Protein AF-A0A0A8L5J6-F1 (afdb_monomer_lite)

Secondary structure (DSSP, 8-state):
-HHHHHHHHHHHHHHHHHHHHHHHHHHHHHHHHHHHHT-------------------S-HHHHTTS---HHHHHHHHHHHHHHHTT--TT--HHHHHHHHHHHHHHHS-TT-----EEEE-TTSPEEEE--HHHHHHHHHHHHHHHHHHHHHHHHHHHHHHHS--SS--SSHHHHHHHHHHHHH--

InterPro domains:
  IPR013260 mRNA splicing factor SYF2 [PF08231] (58-183)

Sequence (186 aa):
MSGLAEIENRLKTLRKQKVDVTLRNKKAVIAEEEKNSGRRVYSMADDGENTSKAQKSQEEDVVKLAHYSIREYEKWEAKKLGSKEHRSTMGDFQTIARNSYKREVEALPASISHPLNVGITEKRKVQVEDNPELINSVVSTLNEQSKKKYMVRKHKLDKQNKVNIDDGFINNKNKRFNARLNNEFK

Organism: NCBI:txid1427455

pLDDT: mean 75.65, std 17.53, range [34.38, 96.88]

Radius of gyration: 32.74 Å; chains: 1; bounding box: 79×60×87 Å

Foldseek 3Di:
DPVVVVVVVVVVVVVVVVVVVVVVVVVVVVVVCVVVVPPPPDDDDDDDDDDDDDDDDPDVPVVVVPDDDVVNVVVVVVVVVVVVVVDPDVPDPVVVVVVVVVVVVVVDDPDDDDDWDWDQDPVRDIDIDDDVVVVVVVVVVVVVVVVVVVVVVVVVLVVLVPPDDVPDDPDPVSSVVVVVVVVVVD

Structure (mmCIF, N/CA/C/O backbone):
data_AF-A0A0A8L5J6-F1
#
_entry.id   AF-A0A0A8L5J6-F1
#
loop_
_atom_site.group_PDB
_atom_site.id
_atom_site.type_symbol
_atom_site.label_atom_id
_atom_site.label_alt_id
_atom_site.label_comp_id
_atom_site.label_asym_id
_atom_site.label_entity_id
_atom_site.label_seq_id
_atom_site.pdbx_PDB_ins_code
_atom_site.Cartn_x
_atom_site.Cartn_y
_atom_site.Cartn_z
_atom_site.occupancy
_atom_site.B_iso_or_equiv
_atom_site.auth_seq_id
_atom_site.auth_comp_id
_atom_site.auth_asym_id
_atom_site.auth_atom_id
_atom_site.pdbx_PDB_model_num
ATOM 1 N N . MET A 1 1 ? 6.909 -1.623 55.602 1.00 53.34 1 MET A N 1
ATOM 2 C CA . MET A 1 1 ? 6.513 -0.326 55.003 1.00 53.34 1 MET A CA 1
ATOM 3 C C . MET A 1 1 ? 7.692 0.600 54.648 1.00 53.34 1 MET A C 1
ATOM 5 O O . MET A 1 1 ? 7.476 1.509 53.864 1.00 53.34 1 MET A O 1
ATOM 9 N N . SER A 1 2 ? 8.932 0.375 55.122 1.00 60.97 2 SER A N 1
ATOM 10 C CA . SER A 1 2 ? 10.073 1.293 54.871 1.00 60.97 2 SER A CA 1
ATOM 11 C C . SER A 1 2 ? 10.708 1.219 53.466 1.00 60.97 2 SER A C 1
ATOM 13 O O . SER A 1 2 ? 11.156 2.232 52.941 1.00 60.97 2 SER A O 1
ATOM 15 N N . GLY A 1 3 ? 10.718 0.047 52.816 1.00 73.88 3 GLY A N 1
ATOM 16 C CA . GLY A 1 3 ? 11.458 -0.147 51.553 1.00 73.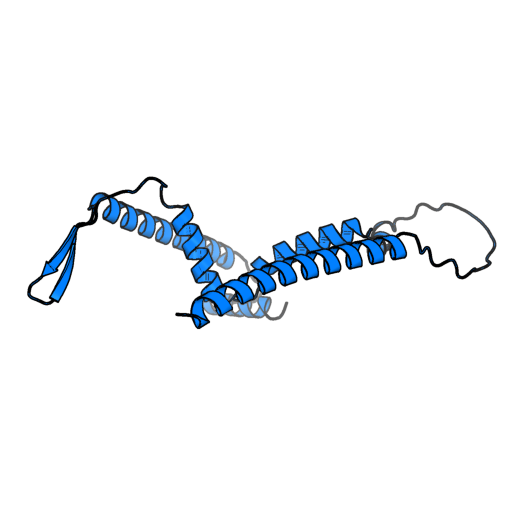88 3 GLY A CA 1
ATOM 17 C C . GLY A 1 3 ? 10.853 0.541 50.320 1.00 73.88 3 GLY A C 1
ATOM 18 O O . GLY A 1 3 ? 11.572 0.898 49.394 1.00 73.88 3 GLY A O 1
ATOM 19 N N . LEU A 1 4 ? 9.539 0.781 50.306 1.00 80.62 4 LEU A N 1
ATOM 20 C CA . LEU A 1 4 ? 8.863 1.447 49.182 1.00 80.62 4 LEU A CA 1
ATOM 21 C C . LEU A 1 4 ? 9.211 2.943 49.116 1.00 80.62 4 LEU A C 1
ATOM 23 O O . LEU A 1 4 ? 9.462 3.473 48.035 1.00 80.62 4 LEU A O 1
ATOM 27 N N . ALA A 1 5 ? 9.317 3.592 50.278 1.00 84.94 5 ALA A N 1
ATOM 28 C CA . ALA A 1 5 ? 9.729 4.989 50.386 1.00 84.94 5 ALA A CA 1
ATOM 29 C C . ALA A 1 5 ? 11.206 5.189 49.995 1.00 84.94 5 ALA A C 1
ATOM 31 O O . ALA A 1 5 ? 11.550 6.170 49.333 1.00 84.94 5 ALA A O 1
ATOM 32 N N . GLU A 1 6 ? 12.086 4.240 50.334 1.00 87.12 6 GLU A N 1
ATOM 33 C CA . GLU A 1 6 ? 13.489 4.267 49.897 1.00 87.12 6 GLU A CA 1
ATOM 34 C C . GLU A 1 6 ? 13.627 4.157 48.377 1.00 87.12 6 GLU A C 1
ATOM 36 O O . GLU A 1 6 ? 14.400 4.905 47.772 1.00 87.12 6 GLU A O 1
ATOM 41 N N . ILE A 1 7 ? 12.855 3.269 47.745 1.00 89.75 7 ILE A N 1
ATOM 42 C CA . ILE A 1 7 ? 12.865 3.094 46.287 1.00 89.75 7 ILE A CA 1
ATOM 43 C C . ILE A 1 7 ? 12.388 4.369 45.588 1.00 89.75 7 ILE A C 1
ATOM 45 O O . ILE A 1 7 ? 13.017 4.817 44.626 1.00 89.75 7 ILE A O 1
ATOM 49 N N . GLU A 1 8 ? 11.322 4.997 46.084 1.00 91.81 8 GLU A N 1
ATOM 50 C CA . GLU A 1 8 ? 10.797 6.230 45.497 1.00 91.81 8 GLU A CA 1
ATOM 51 C C . GLU A 1 8 ? 11.802 7.389 45.599 1.00 91.81 8 GLU A C 1
ATOM 53 O O . GLU A 1 8 ? 12.015 8.133 44.634 1.00 91.81 8 GLU A O 1
ATOM 58 N N . ASN A 1 9 ? 12.494 7.502 46.735 1.00 89.94 9 ASN A N 1
ATOM 59 C CA . ASN A 1 9 ? 13.547 8.494 46.928 1.00 89.94 9 ASN A CA 1
ATOM 60 C C . ASN A 1 9 ? 14.741 8.250 45.995 1.00 89.94 9 ASN A C 1
ATOM 62 O O . ASN A 1 9 ? 15.240 9.195 45.381 1.00 89.94 9 ASN A O 1
ATOM 66 N N . ARG A 1 10 ? 15.145 6.989 45.799 1.00 90.31 10 ARG A N 1
ATOM 67 C CA . ARG A 1 10 ? 16.210 6.609 44.852 1.00 90.31 10 ARG A CA 1
ATOM 68 C C . ARG A 1 10 ? 15.840 6.924 43.403 1.00 90.31 10 ARG A C 1
ATOM 70 O O . ARG A 1 10 ? 16.677 7.343 42.609 1.00 90.31 10 ARG A O 1
ATOM 77 N N . LEU A 1 11 ? 14.570 6.770 43.048 1.00 92.69 11 LEU A N 1
ATOM 78 C CA . LEU A 1 11 ? 14.081 7.073 41.706 1.00 92.69 11 LEU A CA 1
ATOM 79 C C . LEU A 1 11 ? 14.052 8.591 41.457 1.00 92.69 11 LEU A C 1
ATOM 81 O O . LEU A 1 11 ? 14.429 9.056 40.378 1.00 92.69 11 LEU A O 1
ATOM 85 N N . LYS A 1 12 ? 13.689 9.384 42.474 1.00 93.94 12 LYS A N 1
ATOM 86 C CA . LYS A 1 12 ? 13.764 10.855 42.424 1.00 93.94 12 LYS A CA 1
ATOM 87 C C . LYS A 1 12 ? 15.205 11.353 42.283 1.00 93.94 12 LYS A C 1
ATOM 89 O O . LYS A 1 12 ? 15.443 12.258 41.481 1.00 93.94 12 LYS A O 1
ATOM 94 N N . THR A 1 13 ? 16.170 10.766 42.994 1.00 94.19 13 THR A N 1
ATOM 95 C CA . THR A 1 13 ? 17.588 11.152 42.864 1.00 94.19 13 THR A CA 1
ATOM 96 C C . THR A 1 13 ? 18.160 10.776 41.499 1.00 94.19 13 THR A C 1
ATOM 98 O O . THR A 1 13 ? 18.803 11.614 40.872 1.00 94.19 13 THR A O 1
ATOM 101 N N . LEU A 1 14 ? 17.844 9.590 40.973 1.00 93.38 14 LEU A N 1
ATOM 102 C CA . LEU A 1 14 ? 18.262 9.170 39.629 1.00 93.38 14 LEU A CA 1
ATOM 103 C C . LEU A 1 14 ? 17.694 10.071 38.524 1.00 93.38 14 LEU A C 1
ATOM 105 O O . LEU A 1 14 ? 18.396 10.406 37.569 1.00 93.38 14 LEU A O 1
ATOM 109 N N . ARG A 1 15 ? 16.437 10.516 38.650 1.00 92.69 15 ARG A N 1
ATOM 110 C CA . ARG A 1 15 ? 15.846 11.475 37.699 1.00 92.69 15 ARG A CA 1
ATOM 111 C C . ARG A 1 15 ? 16.577 12.817 37.713 1.00 92.69 15 ARG A C 1
ATOM 113 O O . ARG A 1 15 ? 16.841 13.354 36.641 1.00 92.69 15 ARG A O 1
ATOM 120 N N . LYS A 1 16 ? 16.941 13.328 38.895 1.00 93.69 16 LYS A N 1
ATOM 121 C CA . LYS A 1 16 ? 17.752 14.552 39.023 1.00 93.69 16 LYS A CA 1
ATOM 122 C C . LYS A 1 16 ? 19.139 14.371 38.398 1.00 93.69 16 LYS A C 1
ATOM 124 O O . LYS A 1 16 ? 19.526 15.169 37.553 1.00 93.69 16 LYS A O 1
ATOM 129 N N . GLN A 1 17 ? 19.818 13.263 38.702 1.00 94.25 17 GLN A N 1
ATOM 130 C CA . GLN A 1 17 ? 21.129 12.937 38.127 1.00 94.25 17 GLN A CA 1
ATOM 131 C C . GLN A 1 17 ? 21.093 12.832 36.599 1.00 94.25 17 GLN A C 1
ATOM 133 O O . GLN A 1 17 ? 21.992 13.334 35.930 1.00 94.25 17 GLN A O 1
ATOM 138 N N . LYS A 1 18 ? 20.041 12.234 36.024 1.00 94.69 18 LYS A N 1
ATOM 139 C CA . LYS A 1 18 ? 19.863 12.177 34.567 1.00 94.69 18 LYS A CA 1
ATOM 140 C C . LYS A 1 18 ? 19.835 13.581 33.962 1.00 94.69 18 LYS A C 1
ATOM 142 O O . LYS A 1 18 ? 20.541 13.835 32.990 1.00 94.69 18 LYS A O 1
ATOM 147 N N . VAL A 1 19 ? 19.036 14.484 34.530 1.00 94.19 19 VAL A N 1
ATOM 148 C CA . VAL A 1 19 ? 18.928 15.867 34.043 1.00 94.19 19 VAL A CA 1
ATOM 149 C C . VAL A 1 19 ? 20.271 16.591 34.173 1.00 94.19 19 VAL A C 1
ATOM 151 O O . VAL A 1 19 ? 20.727 17.190 33.198 1.00 94.19 19 VAL A O 1
ATOM 154 N N . ASP A 1 20 ? 20.961 16.445 35.303 1.00 93.94 20 ASP A N 1
ATOM 155 C CA . ASP A 1 20 ? 22.279 17.053 35.522 1.00 93.94 20 ASP A CA 1
ATOM 156 C C . ASP A 1 20 ? 23.326 16.568 34.512 1.00 93.94 20 ASP A C 1
ATOM 158 O O . ASP A 1 20 ? 24.071 17.377 33.956 1.00 93.94 20 ASP A O 1
ATOM 162 N N . VAL A 1 21 ? 23.358 15.266 34.208 1.00 92.75 21 VAL A N 1
ATOM 163 C CA . VAL A 1 21 ? 24.252 14.703 33.184 1.00 92.75 21 VAL A CA 1
ATOM 164 C C . VAL A 1 21 ? 23.912 15.261 31.803 1.00 92.75 21 VAL A C 1
ATOM 166 O O . VAL A 1 21 ? 24.813 15.669 31.072 1.00 92.75 21 VAL A O 1
ATOM 169 N N . THR A 1 22 ? 22.626 15.365 31.447 1.00 91.44 22 THR A N 1
ATOM 170 C CA . THR A 1 22 ? 22.249 15.957 30.154 1.00 91.44 22 THR A CA 1
ATOM 171 C C . THR A 1 22 ? 22.643 17.429 30.039 1.00 91.44 22 THR A C 1
ATOM 173 O O . THR A 1 22 ? 23.088 17.855 28.974 1.00 91.44 22 THR A O 1
ATOM 176 N N . LEU A 1 23 ? 22.541 18.202 31.124 1.00 92.31 23 LEU A N 1
ATOM 177 C CA . LEU A 1 23 ? 22.968 19.601 31.149 1.00 92.31 23 LEU A CA 1
ATOM 178 C C . LEU A 1 23 ? 24.492 19.736 31.069 1.00 92.31 23 LEU A C 1
ATOM 180 O O . LEU A 1 23 ? 24.980 20.590 30.332 1.00 92.31 23 LEU A O 1
ATOM 184 N N . ARG A 1 24 ? 25.249 18.883 31.772 1.00 92.50 24 ARG A N 1
ATOM 185 C CA . ARG A 1 24 ? 26.719 18.850 31.682 1.00 92.50 24 ARG A CA 1
ATOM 186 C C . ARG A 1 24 ? 27.190 18.502 30.274 1.00 92.50 24 ARG A C 1
ATOM 188 O O . ARG A 1 24 ? 28.050 19.201 29.751 1.00 92.50 24 ARG A O 1
ATOM 195 N N . ASN A 1 25 ? 26.580 17.503 29.638 1.00 87.81 25 ASN A N 1
ATOM 196 C CA . ASN A 1 25 ? 26.926 17.111 28.272 1.00 87.81 25 ASN A CA 1
ATOM 197 C C . ASN A 1 25 ? 26.620 18.231 27.271 1.00 87.81 25 ASN A C 1
ATOM 199 O O . ASN A 1 25 ? 27.458 18.540 26.434 1.00 87.81 25 ASN A O 1
ATOM 203 N N . LYS A 1 26 ? 25.466 18.903 27.396 1.00 89.75 26 LYS A N 1
ATOM 204 C CA . LYS A 1 26 ? 25.143 20.067 26.554 1.00 89.75 26 LYS A CA 1
ATOM 205 C C . LYS A 1 26 ? 26.147 21.208 26.730 1.00 89.75 26 LYS A C 1
ATOM 207 O O . LYS A 1 26 ? 26.592 21.773 25.741 1.00 89.75 26 LYS A O 1
ATOM 212 N N . LYS A 1 27 ? 26.537 21.522 27.970 1.00 92.19 27 LYS A N 1
ATOM 213 C CA . LYS A 1 27 ? 27.559 22.547 28.242 1.00 92.19 27 LYS A CA 1
ATOM 214 C C . LYS A 1 27 ? 28.931 22.168 27.683 1.00 92.19 27 LYS A C 1
ATOM 216 O O . LYS A 1 27 ? 29.619 23.039 27.173 1.00 92.19 27 LYS A O 1
ATOM 221 N N . ALA A 1 28 ? 29.317 20.895 27.763 1.00 85.69 28 ALA A N 1
ATOM 222 C CA . ALA A 1 28 ? 30.580 20.415 27.207 1.00 85.69 28 ALA A CA 1
ATOM 223 C C . ALA A 1 28 ? 30.613 20.539 25.676 1.00 85.69 28 ALA A C 1
ATOM 225 O O . ALA A 1 28 ? 31.610 20.998 25.136 1.00 85.69 28 ALA A O 1
ATOM 226 N N . VAL A 1 29 ? 29.512 20.208 24.995 1.00 82.62 29 VAL A N 1
ATOM 227 C CA . VAL A 1 29 ? 29.393 20.367 23.535 1.00 82.62 29 VAL A CA 1
ATOM 228 C C . VAL A 1 29 ? 29.506 21.835 23.129 1.00 82.62 29 VAL A C 1
ATOM 230 O O . VAL A 1 29 ? 30.304 22.153 22.258 1.00 82.62 29 VAL A O 1
ATOM 233 N N . ILE A 1 30 ? 28.793 22.736 23.810 1.00 82.25 30 ILE A N 1
ATOM 234 C CA . ILE A 1 30 ? 28.870 24.179 23.526 1.00 82.25 30 ILE A CA 1
ATOM 235 C C . ILE A 1 30 ? 30.292 24.710 23.772 1.00 82.25 30 ILE A C 1
ATOM 237 O O . ILE A 1 30 ? 30.817 25.462 22.962 1.00 82.25 30 ILE A O 1
ATOM 241 N N . ALA A 1 31 ? 30.955 24.279 24.850 1.00 83.31 31 ALA A N 1
ATOM 242 C CA . ALA A 1 31 ? 32.326 24.695 25.148 1.00 83.31 31 ALA A CA 1
ATOM 243 C C . ALA A 1 31 ? 33.356 24.163 24.129 1.00 83.31 31 ALA A C 1
ATOM 245 O O . ALA A 1 31 ? 34.346 24.839 23.852 1.00 83.31 31 ALA A O 1
ATOM 246 N N . GLU A 1 32 ? 33.152 22.964 23.578 1.00 75.44 32 GLU A N 1
ATOM 247 C CA . GLU A 1 32 ? 33.963 22.419 22.477 1.00 75.44 32 GLU A CA 1
ATOM 248 C C . GLU A 1 32 ? 33.710 23.169 21.162 1.00 75.44 32 GLU A C 1
ATOM 250 O O . GLU A 1 32 ? 34.656 23.494 20.446 1.00 75.44 32 GLU A O 1
ATOM 255 N N . GLU A 1 33 ? 32.454 23.501 20.857 1.00 72.00 33 GLU A N 1
ATOM 256 C CA . GLU A 1 33 ? 32.093 24.322 19.697 1.00 72.00 33 GLU A CA 1
ATOM 257 C C . GLU A 1 33 ? 32.706 25.724 19.791 1.00 72.00 33 GLU A C 1
ATOM 259 O O . GLU A 1 33 ? 33.316 26.184 18.830 1.00 72.00 33 GLU A O 1
ATOM 264 N N . GLU A 1 34 ? 32.650 26.377 20.955 1.00 74.75 34 GLU A N 1
ATOM 265 C CA . GLU A 1 34 ? 33.280 27.684 21.181 1.00 74.75 34 GLU A CA 1
ATOM 266 C C . GLU A 1 34 ? 34.805 27.620 21.011 1.00 74.75 34 GLU A C 1
ATOM 268 O O . GLU A 1 34 ? 35.377 28.445 20.293 1.00 74.75 34 GLU A O 1
ATOM 273 N N . LYS A 1 35 ? 35.474 26.606 21.579 1.00 70.75 35 LYS A N 1
ATOM 274 C CA . LYS A 1 35 ? 36.931 26.418 21.431 1.00 70.75 35 LYS A CA 1
ATOM 275 C C . LYS A 1 35 ? 37.352 26.120 19.991 1.00 70.75 35 LYS A C 1
ATOM 277 O O . LYS A 1 35 ? 38.425 26.556 19.571 1.00 70.75 35 LYS A O 1
ATOM 282 N N . ASN A 1 36 ? 36.522 25.405 19.232 1.00 61.38 36 ASN A N 1
ATOM 283 C CA . ASN A 1 36 ? 36.814 25.046 17.843 1.00 61.38 36 ASN A CA 1
ATOM 284 C C . ASN A 1 36 ? 36.340 26.095 16.822 1.00 61.38 36 ASN A C 1
ATOM 286 O O . ASN A 1 36 ? 36.858 26.123 15.707 1.00 61.38 36 ASN A O 1
ATOM 290 N N . SER A 1 37 ? 35.435 27.006 17.194 1.00 60.69 37 SER A N 1
ATOM 291 C CA . SER A 1 37 ? 34.900 28.055 16.309 1.00 60.69 37 SER A CA 1
ATOM 292 C C . SER A 1 37 ? 35.914 29.140 15.915 1.00 60.69 37 SER A C 1
ATOM 294 O O . SER A 1 37 ? 35.719 29.828 14.915 1.00 60.69 37 SER A O 1
ATOM 296 N N . GLY A 1 38 ? 37.016 29.279 16.662 1.00 54.12 38 GLY A N 1
ATOM 297 C CA . GLY A 1 38 ? 38.063 30.275 16.402 1.00 54.12 38 GLY A CA 1
ATOM 298 C C . GLY A 1 38 ? 39.384 29.721 15.859 1.00 54.12 38 GLY A C 1
ATOM 299 O O . GLY A 1 38 ? 40.275 30.505 15.523 1.00 54.12 38 GLY A O 1
ATOM 300 N N . ARG A 1 39 ? 39.566 28.394 15.766 1.00 46.03 39 ARG A N 1
ATOM 301 C CA . ARG A 1 39 ? 40.876 27.810 15.427 1.00 46.03 39 ARG A CA 1
ATOM 302 C C . ARG A 1 39 ? 41.074 27.713 13.912 1.00 46.03 39 ARG A C 1
ATOM 304 O O . ARG A 1 39 ? 41.045 26.644 13.312 1.00 46.03 39 ARG A O 1
ATOM 311 N N . ARG A 1 40 ? 41.323 28.872 13.302 1.00 52.50 40 ARG A N 1
ATOM 312 C CA . ARG A 1 40 ? 41.924 29.014 11.971 1.00 52.50 40 ARG A CA 1
ATOM 313 C C . ARG A 1 40 ? 43.363 28.487 12.067 1.00 52.50 40 ARG A C 1
ATOM 315 O O . ARG A 1 40 ? 44.253 29.198 12.525 1.00 52.50 40 ARG A O 1
ATOM 322 N N . VAL A 1 41 ? 43.583 27.211 11.749 1.00 48.41 41 VAL A N 1
ATOM 323 C CA . VAL A 1 41 ? 44.938 26.645 11.658 1.00 48.41 41 VAL A CA 1
ATOM 324 C C . VAL A 1 41 ? 45.585 27.239 10.407 1.00 48.41 41 VAL A C 1
ATOM 326 O O . VAL A 1 41 ? 45.140 26.995 9.288 1.00 48.41 41 VAL A O 1
ATOM 329 N N . TYR A 1 42 ? 46.555 28.121 10.635 1.00 43.09 42 TYR A N 1
ATOM 330 C CA . TYR A 1 42 ? 47.237 28.921 9.627 1.00 43.09 42 TYR A CA 1
ATOM 331 C C . TYR A 1 42 ? 48.172 28.083 8.739 1.00 43.09 42 TYR A C 1
ATOM 333 O O . TYR A 1 42 ? 48.965 27.291 9.238 1.00 43.09 42 TYR A O 1
ATOM 341 N N . SER A 1 43 ? 48.031 28.331 7.431 1.00 46.78 43 SER A N 1
ATOM 342 C CA . SER A 1 43 ? 49.053 28.451 6.375 1.00 46.78 43 SER A CA 1
ATOM 343 C C . SER A 1 43 ? 50.285 27.538 6.410 1.00 46.78 43 SER A C 1
ATOM 345 O O . SER A 1 43 ? 51.222 27.781 7.168 1.00 46.78 43 SER A O 1
ATOM 347 N N . MET A 1 44 ? 50.374 26.633 5.432 1.00 39.06 44 MET A N 1
ATOM 348 C CA . MET A 1 44 ? 51.653 26.436 4.744 1.00 39.06 44 MET A CA 1
ATOM 349 C C . MET A 1 44 ? 51.783 27.561 3.717 1.00 39.06 44 MET A C 1
ATOM 351 O O . MET A 1 44 ? 50.888 27.751 2.892 1.00 39.06 44 MET A O 1
ATOM 355 N N . ALA A 1 45 ? 52.848 28.344 3.847 1.00 45.88 45 ALA A N 1
ATOM 356 C CA . ALA A 1 45 ? 53.315 29.234 2.801 1.00 45.88 45 ALA A CA 1
ATOM 357 C C . ALA A 1 45 ? 53.664 28.406 1.557 1.00 45.88 45 ALA A C 1
ATOM 359 O O . ALA A 1 45 ? 54.235 27.324 1.694 1.00 45.88 45 ALA A O 1
ATOM 360 N N . ASP A 1 46 ? 53.327 28.922 0.380 1.00 37.38 46 ASP A N 1
ATOM 361 C CA . ASP A 1 46 ? 54.027 28.554 -0.843 1.00 37.38 46 ASP A CA 1
ATOM 362 C C . ASP A 1 46 ? 54.243 29.828 -1.659 1.00 37.38 46 ASP A C 1
ATOM 364 O O . ASP A 1 46 ? 53.306 30.567 -1.984 1.00 37.38 46 ASP A O 1
ATOM 368 N N . ASP A 1 47 ? 55.520 30.113 -1.856 1.00 47.00 47 ASP A N 1
ATOM 369 C CA . ASP A 1 47 ? 56.076 31.245 -2.570 1.00 47.00 47 ASP A CA 1
ATOM 370 C C . ASP A 1 47 ? 55.990 30.950 -4.074 1.00 47.00 47 ASP A C 1
ATOM 372 O O . ASP A 1 47 ? 56.361 29.864 -4.517 1.00 47.00 47 ASP A O 1
ATOM 376 N N . GLY A 1 48 ? 55.523 31.890 -4.898 1.00 34.38 48 GLY A N 1
ATOM 377 C CA . GLY A 1 48 ? 55.428 31.610 -6.332 1.00 34.38 48 GLY A CA 1
ATOM 378 C C . GLY A 1 48 ? 54.896 32.752 -7.175 1.00 34.38 48 GLY A C 1
ATOM 379 O O . GLY A 1 48 ? 53.696 32.985 -7.267 1.00 34.38 48 GLY A O 1
ATOM 380 N N . GLU A 1 49 ? 55.826 33.457 -7.797 1.00 38.19 49 GLU A N 1
ATOM 381 C CA . GLU A 1 49 ? 55.635 34.571 -8.708 1.00 38.19 49 GLU A CA 1
ATOM 382 C C . GLU A 1 49 ? 54.801 34.268 -9.975 1.00 38.19 49 GLU A C 1
ATOM 384 O O . GLU A 1 49 ? 54.794 33.168 -10.516 1.00 38.19 49 GLU A O 1
ATOM 389 N N . ASN A 1 50 ? 54.287 35.369 -10.533 1.00 35.16 50 ASN A N 1
ATOM 390 C CA . ASN A 1 50 ? 54.224 35.688 -11.962 1.00 35.16 50 ASN A CA 1
ATOM 391 C C . ASN A 1 50 ? 53.048 35.209 -12.849 1.00 35.16 50 ASN A C 1
ATOM 393 O O . ASN A 1 50 ? 52.902 34.068 -13.262 1.00 35.16 50 ASN A O 1
ATOM 397 N N . THR A 1 51 ? 52.303 36.248 -13.246 1.00 38.03 51 THR A N 1
ATOM 398 C CA . THR A 1 51 ? 51.929 36.622 -14.619 1.00 38.03 51 THR A CA 1
ATOM 399 C C . THR A 1 51 ? 50.875 35.811 -15.388 1.00 38.03 51 THR A C 1
ATOM 401 O O . THR A 1 51 ? 51.128 34.847 -16.096 1.00 38.03 51 THR A O 1
ATOM 404 N N . SER A 1 52 ? 49.748 36.511 -15.537 1.00 39.19 52 SER A N 1
ATOM 405 C CA . SER A 1 52 ? 49.169 36.916 -16.826 1.00 39.19 52 SER A CA 1
ATOM 406 C C . SER A 1 52 ? 48.055 36.071 -17.461 1.00 39.19 52 SER A C 1
ATOM 408 O O . SER A 1 52 ? 48.194 34.905 -17.792 1.00 39.19 52 SER A O 1
ATOM 410 N N . LYS A 1 53 ? 47.000 36.836 -17.778 1.00 37.28 53 LYS A N 1
ATOM 411 C CA . LYS A 1 53 ? 46.013 36.687 -18.856 1.00 37.28 53 LYS A CA 1
ATOM 412 C C . LYS A 1 53 ? 44.888 35.676 -18.648 1.00 37.28 53 LYS A C 1
ATOM 414 O O . LYS A 1 53 ? 44.989 34.485 -18.897 1.00 37.28 53 LYS A O 1
ATOM 419 N N . ALA A 1 54 ? 43.736 36.273 -18.349 1.00 46.62 54 ALA A N 1
ATOM 420 C CA . ALA A 1 54 ? 42.418 35.767 -18.673 1.00 46.62 54 ALA A CA 1
ATOM 421 C C . ALA A 1 54 ? 42.361 35.217 -20.112 1.00 46.62 54 ALA A C 1
ATOM 423 O O . ALA A 1 54 ? 42.394 35.975 -21.082 1.00 46.62 54 ALA A O 1
ATOM 424 N N . GLN A 1 55 ? 42.197 33.903 -20.231 1.00 37.03 55 GLN A N 1
ATOM 425 C CA . GLN A 1 55 ? 41.560 33.271 -21.376 1.00 37.03 55 GLN A CA 1
ATOM 426 C C . GLN A 1 55 ? 40.266 32.627 -20.883 1.00 37.03 55 GLN A C 1
ATOM 428 O O . GLN A 1 55 ? 40.265 31.717 -20.062 1.00 37.03 55 GLN A O 1
ATOM 433 N N . LYS A 1 56 ? 39.142 33.154 -21.375 1.00 45.19 56 LYS A N 1
ATOM 434 C CA . LYS A 1 56 ? 37.854 32.468 -21.345 1.00 45.19 56 LYS A CA 1
ATOM 435 C C . LYS A 1 56 ? 37.962 31.255 -22.270 1.00 45.19 56 LYS A C 1
ATOM 437 O O . LYS A 1 56 ? 37.914 31.418 -23.486 1.00 45.19 56 LYS A O 1
ATOM 442 N N . SER A 1 57 ? 38.074 30.065 -21.700 1.00 38.72 57 SER A N 1
ATOM 443 C CA . SER A 1 57 ? 37.838 28.799 -22.391 1.00 38.72 57 SER A CA 1
ATOM 444 C C . SER A 1 57 ? 36.975 27.904 -21.507 1.00 38.72 57 SER A C 1
ATOM 446 O O . SER A 1 57 ? 37.085 27.902 -20.286 1.00 38.72 57 SER A O 1
ATOM 448 N N . GLN A 1 58 ? 36.038 27.228 -22.159 1.00 44.66 58 GLN A N 1
ATOM 449 C CA . GLN A 1 58 ? 34.976 26.396 -21.606 1.00 44.66 58 GLN A CA 1
ATOM 450 C C . GLN A 1 58 ? 35.508 25.267 -20.703 1.00 44.66 58 GLN A C 1
ATOM 452 O O . GLN A 1 58 ? 35.779 24.182 -21.194 1.00 44.66 58 GLN A O 1
ATOM 457 N N . GLU A 1 59 ? 35.600 25.489 -19.390 1.00 43.09 59 GLU A N 1
ATOM 458 C CA . GLU A 1 59 ? 35.917 24.437 -18.397 1.00 43.09 59 GLU A CA 1
ATOM 459 C C . GLU A 1 59 ? 35.149 24.602 -17.065 1.00 43.09 59 GLU A C 1
ATOM 461 O O . GLU A 1 59 ? 35.552 24.105 -16.014 1.00 43.09 59 GLU A O 1
ATOM 466 N N . GLU A 1 60 ? 33.994 25.275 -17.066 1.00 49.62 60 GLU A N 1
ATOM 467 C CA . GLU A 1 60 ? 33.256 25.539 -15.816 1.00 49.62 60 GLU A CA 1
ATOM 468 C C . GLU A 1 60 ? 32.604 24.303 -15.167 1.00 49.62 60 GLU A C 1
ATOM 470 O O . GLU A 1 60 ? 32.197 24.382 -14.007 1.00 49.62 60 GLU A O 1
ATOM 475 N N . ASP A 1 61 ? 32.519 23.157 -15.849 1.00 50.62 61 ASP A N 1
ATOM 476 C CA . ASP A 1 61 ? 31.872 21.960 -15.287 1.00 50.62 61 ASP A CA 1
ATOM 477 C C . ASP A 1 61 ? 32.841 20.956 -14.645 1.00 50.62 61 ASP A C 1
ATOM 479 O O . ASP A 1 61 ? 32.418 20.166 -13.801 1.00 50.62 61 ASP A O 1
ATOM 483 N N . VAL A 1 62 ? 34.147 21.027 -14.933 1.00 51.34 62 VAL A N 1
ATOM 484 C CA . VAL A 1 62 ? 35.148 20.180 -14.251 1.00 51.34 62 VAL A CA 1
ATOM 485 C C . VAL A 1 62 ? 35.545 20.791 -12.899 1.00 51.34 62 VAL A C 1
ATOM 487 O O . VAL A 1 62 ? 35.701 20.075 -11.911 1.00 51.34 62 VAL A O 1
ATOM 490 N N . VAL A 1 63 ? 35.593 22.125 -12.802 1.00 51.38 63 VAL A N 1
ATOM 491 C CA . VAL A 1 63 ? 35.975 22.850 -11.572 1.00 51.38 63 VAL A CA 1
ATOM 492 C C . VAL A 1 63 ? 34.861 22.859 -10.510 1.00 51.38 63 VAL A C 1
ATOM 494 O O . VAL A 1 63 ? 35.145 22.950 -9.313 1.00 51.38 63 VAL A O 1
ATOM 497 N N . LYS A 1 64 ? 33.592 22.686 -10.906 1.00 55.38 64 LYS A N 1
ATOM 498 C CA . LYS A 1 64 ? 32.461 22.522 -9.967 1.00 55.38 64 LYS A CA 1
ATOM 499 C C . LYS A 1 64 ? 32.448 21.167 -9.263 1.00 55.38 64 LYS A C 1
ATOM 501 O O . LYS A 1 64 ? 31.807 21.037 -8.225 1.00 55.38 64 LYS A O 1
ATOM 506 N N . LEU A 1 65 ? 33.156 20.163 -9.788 1.00 54.53 65 LEU A N 1
ATOM 507 C CA . LEU A 1 65 ? 33.191 18.833 -9.178 1.00 54.53 65 LEU A CA 1
ATOM 508 C C . LEU A 1 65 ? 33.989 18.815 -7.860 1.00 54.53 65 LEU A C 1
ATOM 5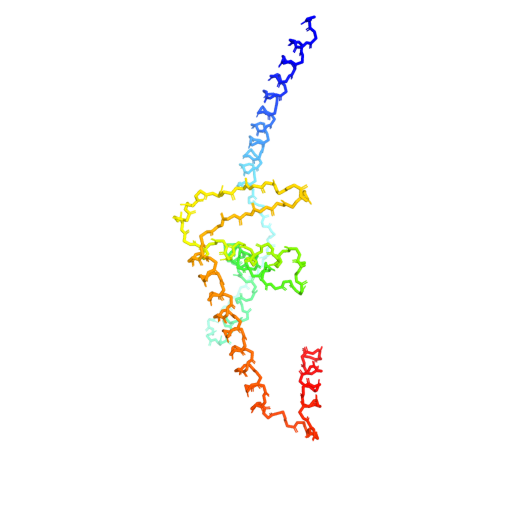10 O O . LEU A 1 65 ? 33.729 17.967 -7.010 1.00 54.53 65 LEU A O 1
ATOM 514 N N . ALA A 1 66 ? 34.911 19.767 -7.668 1.00 55.84 66 ALA A N 1
ATOM 515 C CA . ALA A 1 66 ? 35.812 19.819 -6.513 1.00 55.84 66 ALA A CA 1
ATOM 516 C C . ALA A 1 66 ? 35.453 20.879 -5.448 1.00 55.84 66 ALA A C 1
ATOM 518 O O . ALA A 1 66 ? 36.029 20.856 -4.363 1.00 55.84 66 ALA A O 1
ATOM 519 N N . HIS A 1 67 ? 34.497 21.782 -5.705 1.00 65.88 67 HIS A N 1
ATOM 520 C CA . HIS A 1 67 ? 34.230 22.944 -4.838 1.00 65.88 67 HIS A CA 1
ATOM 521 C C . HIS A 1 67 ? 32.773 23.056 -4.376 1.00 65.88 67 HIS A C 1
ATOM 523 O O . HIS A 1 67 ? 32.185 24.135 -4.418 1.00 65.88 67 HIS A O 1
ATOM 529 N N . TYR A 1 68 ? 32.176 21.962 -3.906 1.00 72.88 68 TYR A N 1
ATOM 530 C CA . TYR A 1 68 ? 30.921 22.088 -3.165 1.00 72.88 68 TYR A CA 1
ATOM 531 C C . TYR A 1 68 ? 31.190 22.752 -1.813 1.00 72.88 68 TYR A C 1
ATOM 533 O O . TYR A 1 68 ? 32.036 22.309 -1.033 1.00 72.88 68 TYR A O 1
ATOM 541 N N . SER A 1 69 ? 30.450 23.815 -1.517 1.00 82.31 69 SER A N 1
ATOM 542 C CA . SER A 1 69 ? 30.422 24.402 -0.181 1.00 82.31 69 SER A CA 1
ATOM 543 C C . SER A 1 69 ? 29.863 23.392 0.829 1.00 82.31 69 SER A C 1
ATOM 545 O O . SER A 1 69 ? 29.048 22.536 0.487 1.00 82.31 69 SER A O 1
ATOM 547 N N . ILE A 1 70 ? 30.245 23.504 2.104 1.00 76.00 70 ILE A N 1
ATOM 548 C CA . ILE A 1 70 ? 29.733 22.622 3.175 1.00 76.00 70 ILE A CA 1
ATOM 549 C C . ILE A 1 70 ? 28.193 22.603 3.187 1.00 76.00 70 ILE A C 1
ATOM 551 O O . ILE A 1 70 ? 27.584 21.548 3.317 1.00 76.00 70 ILE A O 1
ATOM 555 N N . ARG A 1 71 ? 27.552 23.747 2.915 1.00 78.69 71 ARG A N 1
ATOM 556 C CA . ARG A 1 71 ? 26.088 23.854 2.801 1.00 78.69 71 ARG A CA 1
ATOM 557 C C . ARG A 1 71 ? 25.511 23.083 1.612 1.00 78.69 71 ARG A C 1
ATOM 559 O O . ARG A 1 71 ? 24.368 22.634 1.663 1.00 78.69 71 ARG A O 1
ATOM 566 N N . GLU A 1 72 ? 26.251 22.957 0.516 1.00 80.31 72 GLU A N 1
ATOM 567 C CA . GLU A 1 72 ? 25.850 22.132 -0.627 1.00 80.31 72 GLU A CA 1
ATOM 568 C C . GLU A 1 72 ? 26.041 20.648 -0.338 1.00 80.31 72 GLU A C 1
ATOM 570 O O . GLU A 1 72 ? 25.181 19.860 -0.727 1.00 80.31 72 GLU A O 1
ATOM 575 N N . TYR A 1 73 ? 27.083 20.277 0.413 1.00 76.12 73 TYR A N 1
ATOM 576 C CA . TYR A 1 73 ? 27.235 18.919 0.935 1.00 76.12 73 TYR A CA 1
ATOM 577 C C . TYR A 1 73 ? 26.095 18.543 1.881 1.00 76.12 73 TYR A C 1
ATOM 579 O O . TYR A 1 73 ? 25.485 17.499 1.682 1.00 76.12 73 TYR A O 1
ATOM 587 N N . GLU A 1 74 ? 25.725 19.408 2.827 1.00 80.81 74 GLU A N 1
ATOM 588 C CA . GLU A 1 74 ? 24.587 19.187 3.733 1.00 80.81 74 GLU A CA 1
ATOM 589 C C . GLU A 1 74 ? 23.270 19.024 2.962 1.00 80.81 74 GLU A C 1
ATOM 591 O O . GLU A 1 74 ? 22.483 18.112 3.220 1.00 80.81 74 GLU A O 1
ATOM 596 N N . LYS A 1 75 ? 23.029 19.873 1.953 1.00 83.94 75 LYS A N 1
ATOM 597 C CA . LYS A 1 75 ? 21.848 19.759 1.080 1.00 83.94 75 LYS A CA 1
ATOM 598 C C . LYS A 1 75 ? 21.873 18.483 0.240 1.00 83.94 75 LYS A C 1
ATOM 600 O O . LYS A 1 75 ? 20.830 17.855 0.049 1.00 83.94 75 LYS A O 1
ATOM 605 N N . TRP A 1 76 ? 23.036 18.095 -0.279 1.00 78.31 76 TRP A N 1
ATOM 606 C CA . TRP A 1 76 ? 23.209 16.860 -1.041 1.00 78.31 76 TRP A CA 1
ATOM 607 C C . TRP A 1 76 ? 23.013 15.624 -0.157 1.00 78.31 76 TRP A C 1
ATOM 609 O O . TRP A 1 76 ? 22.342 14.675 -0.570 1.00 78.31 76 TRP A O 1
ATOM 619 N N . GLU A 1 77 ? 23.518 15.656 1.074 1.00 73.75 77 GLU A N 1
ATOM 620 C CA . GLU A 1 77 ? 23.369 14.597 2.065 1.00 73.75 77 GLU A CA 1
ATOM 621 C C . GLU A 1 77 ? 21.913 14.464 2.516 1.00 73.75 77 GLU A C 1
ATOM 623 O O . GLU A 1 77 ? 21.372 13.362 2.469 1.00 73.75 77 GLU A O 1
ATOM 628 N N . ALA A 1 78 ? 21.222 15.568 2.818 1.00 76.50 78 ALA A N 1
ATOM 629 C CA . ALA A 1 78 ? 19.790 15.568 3.122 1.00 76.50 78 ALA A CA 1
ATOM 630 C C . ALA A 1 78 ? 18.959 14.985 1.963 1.00 76.50 78 ALA A C 1
ATOM 632 O O . ALA A 1 78 ? 18.049 14.176 2.170 1.00 76.50 78 ALA A O 1
ATOM 633 N N . LYS A 1 79 ? 19.321 15.322 0.718 1.00 71.50 79 LYS A N 1
ATOM 634 C CA . LYS A 1 79 ? 18.685 14.777 -0.490 1.00 71.50 79 LYS A CA 1
ATOM 635 C C . LYS A 1 79 ? 18.982 13.283 -0.679 1.00 71.50 79 LYS A C 1
ATOM 637 O O . LYS A 1 79 ? 18.119 12.542 -1.149 1.00 71.50 79 LYS A O 1
ATOM 642 N N . LYS A 1 80 ? 20.173 12.810 -0.291 1.00 62.44 80 LYS A N 1
ATOM 643 C CA . LYS A 1 80 ? 20.544 11.385 -0.306 1.00 62.44 80 LYS A CA 1
ATOM 644 C C . LYS A 1 80 ? 19.915 10.589 0.836 1.00 62.44 80 LYS A C 1
ATOM 646 O O . LYS A 1 80 ? 19.505 9.460 0.585 1.00 62.44 80 LYS A O 1
ATOM 651 N N . LEU A 1 81 ? 19.799 11.142 2.040 1.00 58.75 81 LEU A N 1
ATOM 652 C CA . LEU A 1 81 ? 19.140 10.514 3.190 1.00 58.75 81 LEU A CA 1
ATOM 653 C C . LEU A 1 81 ? 17.649 10.296 2.907 1.00 58.75 81 LEU A C 1
ATOM 655 O O . LEU A 1 81 ? 17.184 9.163 3.007 1.00 58.75 81 LEU A O 1
ATOM 659 N N . GLY A 1 82 ? 16.944 11.311 2.390 1.00 56.06 82 GLY A N 1
ATOM 660 C CA . GLY A 1 82 ? 15.551 11.155 1.943 1.00 56.06 82 GLY A CA 1
ATOM 661 C C . GLY A 1 82 ? 15.383 10.219 0.733 1.00 56.06 82 GLY A C 1
ATOM 662 O O . GLY A 1 82 ? 14.346 9.586 0.561 1.00 56.06 82 GLY A O 1
ATOM 663 N N . SER A 1 83 ? 16.416 10.070 -0.106 1.00 53.56 83 SER A N 1
ATOM 664 C CA . SER A 1 83 ? 16.393 9.153 -1.256 1.00 53.56 83 SER A CA 1
ATOM 665 C C . SER A 1 83 ? 16.746 7.702 -0.903 1.00 53.56 83 SER A C 1
ATOM 667 O O . SER A 1 83 ? 16.356 6.802 -1.654 1.00 53.56 83 SER A O 1
ATOM 669 N N . LYS A 1 84 ? 17.514 7.450 0.165 1.00 51.09 84 LYS A N 1
ATOM 670 C CA . LYS A 1 84 ? 17.941 6.095 0.559 1.00 51.09 84 LYS A CA 1
ATOM 671 C C . LYS A 1 84 ? 16.820 5.309 1.241 1.00 51.09 84 LYS A C 1
ATOM 673 O O . LYS A 1 84 ? 16.778 4.095 1.066 1.00 51.09 84 LYS A O 1
ATOM 678 N N . GLU A 1 85 ? 15.863 5.972 1.893 1.00 53.88 85 GLU A N 1
ATOM 679 C CA . GLU A 1 85 ? 14.662 5.311 2.438 1.00 53.88 85 GLU A CA 1
ATOM 680 C C . GLU A 1 85 ? 13.752 4.701 1.354 1.00 53.88 85 GLU A C 1
ATOM 682 O O . GLU A 1 85 ? 12.977 3.790 1.633 1.00 53.88 85 GLU A O 1
ATOM 687 N N . HIS A 1 86 ? 13.867 5.140 0.096 1.00 51.31 86 HIS A N 1
AT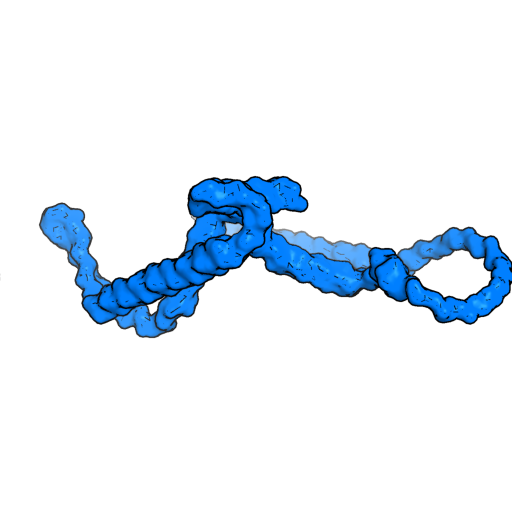OM 688 C CA . HIS A 1 86 ? 13.033 4.650 -1.008 1.00 51.31 86 HIS A CA 1
ATOM 689 C C . HIS A 1 86 ? 13.748 3.718 -1.995 1.00 51.31 86 HIS A C 1
ATOM 691 O O . HIS A 1 86 ? 13.130 3.262 -2.958 1.00 51.31 86 HIS A O 1
ATOM 697 N N . ARG A 1 87 ? 15.038 3.426 -1.787 1.00 47.50 87 ARG A N 1
ATOM 698 C CA . ARG A 1 87 ? 15.850 2.619 -2.715 1.00 47.50 87 ARG A CA 1
ATOM 699 C C . ARG A 1 87 ? 16.593 1.454 -2.059 1.00 47.50 87 ARG A C 1
ATOM 701 O O . ARG A 1 87 ? 17.532 0.943 -2.665 1.00 47.50 87 ARG A O 1
ATOM 708 N N . SER A 1 88 ? 16.185 0.988 -0.876 1.00 48.19 88 SER A N 1
ATOM 709 C CA . SER A 1 88 ? 16.632 -0.338 -0.444 1.00 48.19 88 SER A CA 1
ATOM 710 C C . SER A 1 88 ? 15.914 -1.398 -1.284 1.00 48.19 88 SER A C 1
ATOM 712 O O . SER A 1 88 ? 14.697 -1.590 -1.242 1.00 48.19 88 SER A O 1
ATOM 714 N N . THR A 1 89 ? 16.707 -2.013 -2.152 1.00 50.28 89 THR A N 1
ATOM 715 C CA . THR A 1 89 ? 16.597 -3.386 -2.637 1.00 50.28 89 THR A CA 1
ATOM 716 C C . THR A 1 89 ? 15.664 -4.205 -1.752 1.00 50.28 89 THR A C 1
ATOM 718 O O . THR A 1 89 ? 16.034 -4.540 -0.634 1.00 50.28 89 THR A O 1
ATOM 721 N N . MET A 1 90 ? 14.446 -4.465 -2.238 1.00 53.53 90 MET A N 1
ATOM 722 C CA . MET A 1 90 ? 13.453 -5.319 -1.578 1.00 53.53 90 MET A CA 1
ATOM 723 C C . MET A 1 90 ? 13.407 -5.091 -0.058 1.00 53.53 90 MET A C 1
ATOM 725 O O . MET A 1 90 ? 13.668 -6.006 0.716 1.00 53.53 90 MET A O 1
ATOM 729 N N . GLY A 1 91 ? 13.176 -3.832 0.343 1.00 61.16 91 GLY A N 1
ATOM 730 C CA . GLY A 1 91 ? 13.112 -3.431 1.745 1.00 61.16 91 GLY A CA 1
ATOM 731 C C . GLY A 1 91 ? 12.291 -4.414 2.574 1.00 61.16 91 GLY A C 1
ATOM 732 O O . GLY A 1 91 ? 11.267 -4.914 2.109 1.00 61.16 91 GLY A O 1
ATOM 733 N N . ASP A 1 92 ? 12.790 -4.704 3.773 1.00 83.81 92 ASP A N 1
ATOM 734 C CA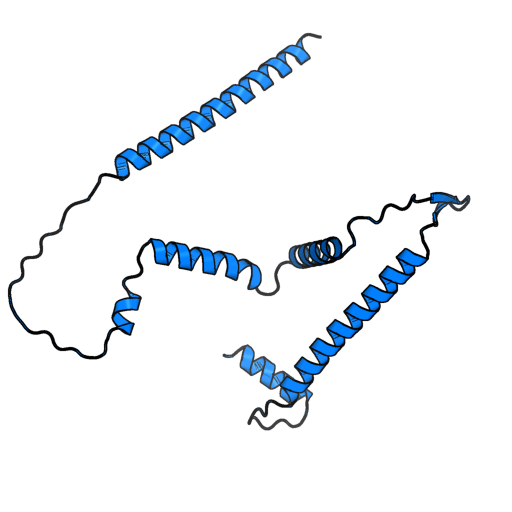 . ASP A 1 92 ? 12.206 -5.611 4.758 1.00 83.81 92 ASP A CA 1
ATOM 735 C C . ASP A 1 92 ? 10.669 -5.640 4.676 1.00 83.81 92 ASP A C 1
ATOM 737 O O . ASP A 1 92 ? 10.011 -4.595 4.764 1.00 83.81 92 ASP A O 1
ATOM 741 N N . PHE A 1 93 ? 10.092 -6.832 4.484 1.00 85.06 93 PHE A N 1
ATOM 742 C CA . PHE A 1 93 ? 8.648 -7.026 4.332 1.00 85.06 93 PHE A CA 1
ATOM 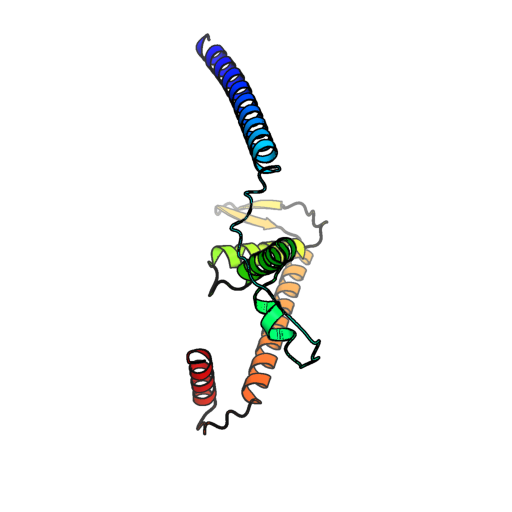743 C C . PHE A 1 93 ? 7.859 -6.369 5.468 1.00 85.06 93 PHE A C 1
ATOM 745 O O . PHE A 1 93 ? 6.756 -5.868 5.235 1.00 85.06 93 PHE A O 1
ATOM 752 N N . GLN A 1 94 ? 8.437 -6.297 6.670 1.00 89.06 94 GLN A N 1
ATOM 753 C CA . GLN A 1 94 ? 7.832 -5.608 7.804 1.00 89.06 94 GLN A CA 1
ATOM 754 C C . GLN A 1 94 ? 7.666 -4.103 7.549 1.00 89.06 94 GLN A C 1
ATOM 756 O O . GLN A 1 94 ? 6.620 -3.527 7.858 1.00 89.06 94 GLN A O 1
ATOM 761 N N . THR A 1 95 ? 8.661 -3.454 6.943 1.00 87.75 95 THR A N 1
ATOM 762 C CA . THR A 1 95 ? 8.596 -2.027 6.594 1.00 87.75 95 THR A CA 1
ATOM 763 C C . THR A 1 95 ? 7.571 -1.762 5.491 1.00 87.75 95 THR A C 1
ATOM 765 O O . THR A 1 95 ? 6.792 -0.813 5.596 1.00 87.75 95 THR A O 1
ATOM 768 N N . ILE A 1 96 ? 7.489 -2.639 4.483 1.00 88.12 96 ILE A N 1
ATOM 769 C CA . ILE A 1 96 ? 6.489 -2.550 3.408 1.00 88.12 96 ILE A CA 1
ATOM 770 C C . ILE A 1 96 ? 5.077 -2.709 3.978 1.00 88.12 96 ILE A C 1
ATOM 772 O O . ILE A 1 96 ? 4.188 -1.921 3.640 1.00 88.12 96 ILE A O 1
ATOM 776 N N . ALA A 1 97 ? 4.870 -3.691 4.859 1.00 90.69 97 ALA A N 1
ATOM 777 C CA . ALA A 1 97 ? 3.590 -3.917 5.517 1.00 90.69 97 ALA A CA 1
ATOM 778 C C . ALA A 1 97 ? 3.185 -2.706 6.367 1.00 90.69 97 ALA A C 1
ATOM 780 O O . ALA A 1 97 ? 2.068 -2.209 6.235 1.00 90.69 97 ALA A O 1
ATOM 781 N N . ARG A 1 98 ? 4.114 -2.163 7.167 1.00 93.62 98 ARG A N 1
ATOM 782 C CA . ARG A 1 98 ? 3.870 -0.972 7.991 1.00 93.62 98 ARG A CA 1
ATOM 783 C C . ARG A 1 98 ? 3.498 0.247 7.151 1.00 93.62 98 ARG A C 1
ATOM 785 O O . ARG A 1 98 ? 2.555 0.953 7.493 1.00 93.62 98 ARG A O 1
ATOM 792 N N . ASN A 1 99 ? 4.226 0.501 6.067 1.00 91.56 99 ASN A N 1
ATOM 793 C CA . ASN A 1 99 ? 3.971 1.649 5.198 1.00 91.56 99 ASN A CA 1
ATOM 794 C C . ASN A 1 99 ? 2.651 1.498 4.434 1.00 91.56 99 ASN A C 1
ATOM 796 O O . ASN A 1 99 ? 1.907 2.466 4.301 1.00 91.56 99 ASN A O 1
ATOM 800 N N . SER A 1 100 ? 2.333 0.279 3.987 1.00 91.12 100 SER A N 1
ATOM 801 C CA . SER A 1 100 ? 1.044 -0.023 3.358 1.00 91.12 100 SER A CA 1
ATOM 802 C C . SER A 1 100 ? -0.101 0.189 4.347 1.00 91.12 100 SER A C 1
ATOM 804 O O . SER A 1 100 ? -1.051 0.884 4.018 1.00 91.12 100 SER A O 1
ATOM 806 N N . TYR A 1 101 ? 0.027 -0.311 5.579 1.00 93.62 101 TYR A N 1
ATOM 807 C CA . TYR A 1 101 ? -0.967 -0.108 6.632 1.00 93.62 101 TYR A CA 1
ATOM 808 C C . TYR A 1 101 ? -1.193 1.374 6.943 1.00 93.62 101 TYR A C 1
ATOM 810 O O . TYR A 1 101 ? -2.331 1.826 6.930 1.00 93.62 101 TYR A O 1
ATOM 818 N N . LYS A 1 102 ? -0.123 2.150 7.166 1.00 93.31 102 LYS A N 1
ATOM 819 C CA . LYS A 1 102 ? -0.236 3.597 7.421 1.00 93.31 102 LYS A CA 1
ATOM 820 C C . LYS A 1 102 ? -1.004 4.314 6.314 1.00 93.31 102 LYS A C 1
ATOM 822 O O . LYS A 1 102 ? -1.907 5.084 6.609 1.00 93.31 102 LYS A O 1
ATOM 827 N N . ARG A 1 103 ? -0.680 4.010 5.055 1.00 92.75 103 ARG A N 1
ATOM 828 C CA . ARG A 1 103 ? -1.361 4.588 3.895 1.00 92.75 103 ARG A CA 1
ATOM 829 C C . ARG A 1 103 ? -2.851 4.245 3.867 1.00 92.75 103 ARG A C 1
ATOM 831 O O . ARG A 1 103 ? -3.650 5.111 3.535 1.00 92.75 103 ARG A O 1
ATOM 838 N N . GLU A 1 104 ? -3.216 2.999 4.168 1.00 90.75 104 GLU A N 1
ATOM 839 C CA . GLU A 1 104 ? -4.628 2.600 4.222 1.00 90.75 104 GLU A CA 1
ATOM 840 C C . GLU A 1 104 ? -5.353 3.300 5.378 1.00 90.75 104 GLU A C 1
ATOM 842 O O . GLU A 1 104 ? -6.448 3.806 5.176 1.00 90.75 104 GLU A O 1
ATOM 847 N N . VAL A 1 105 ? -4.730 3.423 6.556 1.00 90.81 105 VAL A N 1
ATOM 848 C CA . VAL A 1 105 ? -5.313 4.136 7.709 1.00 90.81 105 VAL A CA 1
ATOM 849 C C . VAL A 1 105 ? -5.523 5.622 7.418 1.00 90.81 105 VAL A C 1
ATOM 851 O O . VAL A 1 105 ? -6.574 6.156 7.749 1.00 90.81 105 VAL A O 1
ATOM 854 N N . GLU A 1 106 ? -4.561 6.287 6.778 1.00 89.75 106 GLU A N 1
ATOM 855 C CA . GLU A 1 106 ? -4.688 7.694 6.363 1.00 89.75 106 GLU A CA 1
ATOM 856 C C . GLU A 1 106 ? -5.783 7.906 5.308 1.00 89.75 106 GLU A C 1
ATOM 858 O O . GLU A 1 106 ? -6.347 8.994 5.213 1.00 89.75 106 GLU A O 1
ATOM 863 N N . ALA A 1 107 ? -6.082 6.879 4.506 1.00 87.44 107 ALA A N 1
ATOM 864 C CA . ALA A 1 107 ? -7.141 6.926 3.505 1.00 87.44 107 ALA A CA 1
ATOM 865 C C . ALA A 1 107 ? -8.543 6.689 4.094 1.00 87.44 107 ALA A C 1
ATOM 867 O O . ALA A 1 107 ? -9.534 6.969 3.414 1.00 87.44 107 ALA A O 1
ATOM 868 N N . LEU A 1 108 ? -8.647 6.178 5.327 1.00 85.69 108 LEU A N 1
ATOM 869 C CA . LEU A 1 108 ? -9.929 6.006 6.006 1.00 85.69 108 LEU A CA 1
ATOM 870 C C . LEU A 1 108 ? -10.476 7.368 6.469 1.00 85.69 108 LEU A C 1
ATOM 872 O O . LEU A 1 108 ? -9.719 8.216 6.947 1.00 85.69 108 LEU A O 1
ATOM 876 N N . PRO A 1 109 ? -11.795 7.602 6.369 1.00 82.31 109 PRO A N 1
ATOM 877 C CA . PRO A 1 109 ? -12.383 8.846 6.841 1.00 82.31 109 PRO A CA 1
ATOM 878 C C . PRO A 1 109 ? -12.298 8.944 8.372 1.00 82.31 109 PRO A C 1
ATOM 880 O O . PRO A 1 109 ? -12.563 7.983 9.092 1.00 82.31 109 PRO A O 1
ATOM 883 N N . ALA A 1 110 ? -11.962 10.135 8.875 1.00 75.38 110 ALA A N 1
ATOM 884 C CA . ALA A 1 110 ? -11.654 10.389 10.287 1.00 75.38 110 ALA A CA 1
ATOM 885 C C . ALA A 1 110 ? -12.842 10.229 11.265 1.00 75.38 110 ALA A C 1
ATOM 887 O O . ALA A 1 110 ? -12.660 10.365 12.472 1.00 75.38 110 ALA A O 1
ATOM 888 N N . SER A 1 111 ? -14.055 9.964 10.768 1.00 67.19 111 SER A N 1
ATOM 889 C CA . SER A 1 111 ? -15.304 10.025 11.539 1.00 67.19 111 SER A CA 1
ATOM 890 C C . SER A 1 111 ? -16.135 8.737 11.501 1.00 67.19 111 SER A C 1
ATOM 892 O O . SER A 1 111 ? -17.363 8.800 11.551 1.00 67.19 111 SER A O 1
ATOM 894 N N . ILE A 1 112 ? -15.506 7.564 11.396 1.00 67.00 112 ILE A N 1
ATOM 895 C CA . ILE A 1 112 ? -16.222 6.285 11.514 1.00 67.00 112 ILE A CA 1
ATOM 896 C C . ILE A 1 112 ? -16.266 5.893 12.993 1.00 67.00 112 ILE A C 1
ATOM 898 O O . ILE A 1 112 ? -15.363 5.233 13.498 1.00 67.00 112 ILE A O 1
ATOM 902 N N . SER A 1 113 ? -17.309 6.320 13.701 1.00 68.75 113 SER A N 1
ATOM 903 C CA . SER A 1 113 ? -17.638 5.775 15.020 1.00 68.75 113 SER A CA 1
ATOM 904 C C . SER A 1 113 ? -18.962 5.039 14.903 1.00 68.75 113 SER A C 1
ATOM 906 O O . SER A 1 113 ? -20.012 5.663 14.746 1.00 68.75 113 SER A O 1
ATOM 908 N N . HIS A 1 114 ? -18.904 3.709 14.925 1.00 73.31 114 HIS A N 1
ATOM 909 C CA . HIS A 1 114 ? -20.086 2.862 15.003 1.00 73.31 114 HIS A CA 1
ATOM 910 C C . HIS A 1 114 ? -19.951 1.950 16.228 1.00 73.31 114 HIS A C 1
ATOM 912 O O . HIS A 1 114 ? -18.879 1.370 16.424 1.00 73.31 114 HIS A O 1
ATOM 918 N N . PRO A 1 115 ? -20.980 1.853 17.089 1.00 76.00 115 PRO A N 1
ATOM 919 C CA . PRO A 1 115 ? -20.937 0.955 18.232 1.00 76.00 115 PRO A CA 1
ATOM 920 C C . PRO A 1 115 ? -20.895 -0.493 17.738 1.00 76.00 115 PRO A C 1
ATOM 922 O O . PRO A 1 115 ? -21.743 -0.918 16.959 1.00 76.00 115 PRO A O 1
ATOM 925 N N . LEU A 1 116 ? -19.888 -1.240 18.189 1.00 78.94 116 LEU A N 1
ATOM 926 C CA . LEU A 1 116 ? -19.716 -2.643 17.838 1.00 78.94 116 LEU A CA 1
ATOM 927 C C . LEU A 1 116 ? -20.532 -3.507 18.805 1.00 78.94 116 LEU A C 1
ATOM 929 O O . LEU A 1 116 ? -20.276 -3.488 20.012 1.00 78.94 116 LEU A O 1
ATOM 933 N N . ASN A 1 117 ? -21.471 -4.295 18.286 1.00 79.31 117 ASN A N 1
ATOM 934 C CA . ASN A 1 117 ? -22.202 -5.264 19.096 1.00 79.31 117 ASN A CA 1
ATOM 935 C C . ASN A 1 117 ? -21.482 -6.611 19.026 1.00 79.31 117 ASN A C 1
ATOM 937 O O . ASN A 1 117 ? -21.449 -7.265 17.982 1.00 79.31 117 ASN A O 1
ATOM 941 N N . VAL A 1 118 ? -20.878 -7.018 20.145 1.00 84.75 118 VAL A N 1
ATOM 942 C CA . VAL A 1 118 ? -20.154 -8.289 20.254 1.00 84.75 118 VAL A CA 1
ATOM 943 C C . VAL A 1 118 ? -20.922 -9.237 21.163 1.00 84.75 118 VAL A C 1
ATOM 945 O O . VAL A 1 118 ? -21.106 -8.963 22.347 1.00 84.75 118 VAL A O 1
ATOM 948 N N . GLY A 1 119 ? -21.340 -10.372 20.608 1.00 83.94 119 GLY A N 1
ATOM 949 C CA . GLY A 1 119 ? -21.970 -11.473 21.331 1.00 83.94 119 GLY A CA 1
ATOM 950 C C . GLY A 1 119 ? -21.117 -12.739 21.282 1.00 83.94 119 GLY A C 1
ATOM 951 O O . GLY A 1 119 ? -20.369 -12.971 20.332 1.00 83.94 119 GLY A O 1
ATOM 952 N N . ILE A 1 120 ? -21.232 -13.591 22.302 1.00 83.62 120 ILE A N 1
ATOM 953 C CA . ILE A 1 120 ? -20.646 -14.937 22.291 1.00 83.62 120 ILE A CA 1
ATOM 954 C C . ILE A 1 120 ? -21.792 -15.938 22.200 1.00 83.62 120 ILE A C 1
ATOM 956 O O . ILE A 1 120 ? -22.629 -16.018 23.095 1.00 83.62 120 ILE A O 1
ATOM 960 N N . THR A 1 121 ? -21.835 -16.710 21.117 1.00 83.88 121 THR A N 1
ATOM 961 C CA . THR A 1 121 ? -22.820 -17.782 20.942 1.00 83.88 121 THR A CA 1
ATOM 962 C C . THR A 1 121 ? -22.506 -18.950 21.884 1.00 83.88 121 THR A C 1
ATOM 964 O O . THR A 1 121 ? -21.342 -19.205 22.196 1.00 83.88 121 THR A O 1
ATOM 967 N N . GLU A 1 122 ? -23.508 -19.764 22.225 1.00 80.94 122 GLU A N 1
ATOM 968 C CA . GLU A 1 122 ? -23.364 -21.010 23.008 1.00 80.94 122 GLU A CA 1
ATOM 969 C C . GLU A 1 122 ? -22.268 -21.955 22.478 1.00 80.94 122 GLU A C 1
ATOM 971 O O . GLU A 1 122 ? -21.612 -22.671 23.230 1.00 80.94 122 GLU A O 1
ATOM 976 N N . LYS A 1 123 ? -21.990 -21.898 21.170 1.00 88.19 123 LYS A N 1
ATOM 977 C CA . LYS A 1 123 ? -20.917 -22.646 20.494 1.00 88.19 123 LYS A CA 1
ATOM 978 C C . LYS A 1 123 ? -19.513 -22.045 20.684 1.00 88.19 123 LYS A C 1
ATOM 980 O O . LYS A 1 123 ? -18.607 -22.404 19.934 1.00 88.19 123 LYS A O 1
ATOM 985 N N . ARG A 1 124 ? -19.328 -21.108 21.622 1.00 85.12 124 ARG A N 1
ATOM 986 C CA . ARG A 1 124 ? -18.086 -20.336 21.844 1.00 85.12 124 ARG A CA 1
ATOM 987 C C . ARG A 1 124 ? -17.588 -19.596 20.594 1.00 85.12 124 ARG A C 1
ATOM 989 O O . ARG A 1 124 ? -16.389 -19.391 20.423 1.00 85.12 124 ARG A O 1
ATOM 996 N N . LYS A 1 125 ? -18.505 -19.207 19.704 1.00 90.38 125 LYS A N 1
ATOM 997 C CA . LYS A 1 125 ? -18.194 -18.379 18.532 1.00 90.38 125 LYS A CA 1
ATOM 998 C C . LYS A 1 125 ? -18.440 -16.919 18.877 1.00 90.38 125 LYS A C 1
ATOM 1000 O O . LYS A 1 125 ? -19.466 -16.602 19.469 1.00 90.38 125 LYS A O 1
ATOM 1005 N N . VAL A 1 126 ? -17.508 -16.053 18.496 1.00 86.94 126 VAL A N 1
ATOM 1006 C CA . VAL A 1 126 ? -17.682 -14.603 18.601 1.00 86.94 126 VAL A CA 1
ATOM 1007 C C . VAL A 1 126 ? -18.499 -14.151 17.395 1.00 86.94 126 VAL A C 1
ATOM 1009 O O . VAL A 1 126 ? -18.090 -14.371 16.255 1.00 86.94 126 VAL A O 1
ATOM 1012 N N . GLN A 1 127 ? -19.664 -13.570 17.651 1.00 86.25 127 GLN A N 1
ATOM 1013 C CA . GLN A 1 127 ? -20.480 -12.897 16.651 1.00 86.25 127 GLN A CA 1
ATOM 1014 C C . GLN A 1 127 ? -20.274 -11.397 16.813 1.00 86.25 127 GLN A C 1
ATOM 1016 O O . GLN A 1 127 ? -20.418 -10.856 17.907 1.00 86.25 127 GLN A O 1
ATOM 1021 N N . VAL A 1 128 ? -19.891 -10.752 15.717 1.00 86.44 128 VAL A N 1
ATOM 1022 C CA . VAL A 1 128 ? -19.730 -9.304 15.639 1.00 86.44 128 VAL A CA 1
ATOM 1023 C C . VAL A 1 128 ? -20.741 -8.817 14.620 1.00 86.44 128 VAL A C 1
ATOM 1025 O O . VAL A 1 128 ? -20.640 -9.164 13.442 1.00 86.44 128 VAL A O 1
ATOM 1028 N N . GLU A 1 129 ? -21.730 -8.067 15.088 1.00 84.06 129 GLU A N 1
ATOM 1029 C CA . GLU A 1 129 ? -22.645 -7.343 14.215 1.00 84.06 129 GLU A CA 1
ATOM 1030 C C . GLU A 1 129 ? -22.060 -5.954 13.979 1.00 84.06 129 GLU A C 1
ATOM 1032 O O . GLU A 1 129 ? -21.830 -5.189 14.918 1.00 84.06 129 GLU A O 1
ATOM 1037 N N . ASP A 1 130 ? -21.773 -5.668 12.714 1.00 83.44 130 ASP A N 1
ATOM 1038 C CA . ASP A 1 130 ? -21.166 -4.421 12.261 1.00 83.44 130 ASP A CA 1
ATOM 1039 C C . ASP A 1 130 ? -22.028 -3.804 11.151 1.00 83.44 130 ASP A C 1
ATOM 1041 O O . ASP A 1 130 ? -22.897 -4.464 10.573 1.00 83.44 130 ASP A O 1
ATOM 1045 N N . ASN A 1 131 ? -21.801 -2.528 10.851 1.00 85.44 131 ASN A N 1
ATOM 1046 C CA . ASN A 1 131 ? -22.598 -1.796 9.881 1.00 85.44 131 ASN A CA 1
ATOM 1047 C C . ASN A 1 131 ? -22.387 -2.364 8.457 1.00 85.44 131 ASN A C 1
ATOM 1049 O O . ASN A 1 131 ? -21.274 -2.288 7.919 1.00 85.44 131 ASN A O 1
ATOM 1053 N N . PRO A 1 132 ? -23.444 -2.866 7.788 1.00 88.56 132 PRO A N 1
ATOM 1054 C CA . PRO A 1 132 ? -23.330 -3.434 6.446 1.00 88.56 132 PRO A CA 1
ATOM 1055 C C . PRO A 1 132 ? -22.870 -2.413 5.397 1.00 88.56 132 PRO A C 1
ATOM 1057 O O . PRO A 1 132 ? -22.205 -2.784 4.429 1.00 88.56 132 PRO A O 1
ATOM 1060 N N . GLU A 1 133 ? -23.173 -1.126 5.575 1.00 88.31 133 GLU A N 1
ATOM 1061 C CA . GLU A 1 133 ? -22.735 -0.065 4.663 1.00 88.31 133 GLU A CA 1
ATOM 1062 C C . GLU A 1 133 ? -21.216 0.122 4.708 1.00 88.31 133 GLU A C 1
ATOM 1064 O O . GLU A 1 133 ? -20.575 0.253 3.662 1.00 88.31 133 GLU A O 1
ATOM 1069 N N . LEU A 1 134 ? -20.620 0.054 5.904 1.00 86.44 134 LEU A N 1
ATOM 1070 C CA . LEU A 1 134 ? -19.169 0.125 6.073 1.00 86.44 134 LEU A CA 1
ATOM 1071 C C . LEU A 1 134 ? -18.490 -1.092 5.447 1.00 86.44 134 LEU A C 1
ATOM 1073 O O . LEU A 1 134 ? -17.516 -0.927 4.712 1.00 86.44 134 LEU A O 1
ATOM 1077 N N . ILE A 1 135 ? -19.039 -2.292 5.642 1.00 88.69 135 ILE A N 1
ATOM 1078 C CA . ILE A 1 135 ? -18.524 -3.515 5.010 1.00 88.69 135 ILE A CA 1
ATOM 1079 C C . ILE A 1 135 ? -18.557 -3.381 3.482 1.00 88.69 135 ILE A C 1
ATOM 1081 O O . ILE A 1 135 ? -17.556 -3.636 2.809 1.00 88.69 135 ILE A O 1
ATOM 1085 N N . ASN A 1 136 ? -19.671 -2.906 2.923 1.00 91.88 136 ASN A N 1
ATOM 1086 C CA . ASN A 1 136 ? -19.797 -2.673 1.485 1.00 91.88 136 ASN A CA 1
ATOM 1087 C C . ASN A 1 136 ? -18.803 -1.615 0.982 1.00 91.88 136 ASN A C 1
ATOM 1089 O O . ASN A 1 136 ? -18.204 -1.786 -0.084 1.00 91.88 136 ASN A O 1
ATOM 1093 N N . SER A 1 137 ? -18.557 -0.558 1.764 1.00 89.50 137 SER A N 1
ATOM 1094 C CA . SER A 1 137 ? -17.541 0.449 1.444 1.00 89.50 137 SER A CA 1
ATOM 1095 C C . SER A 1 137 ? -16.132 -0.164 1.380 1.00 89.50 137 SER A C 1
ATOM 1097 O O . SER A 1 137 ? -15.391 0.079 0.423 1.00 89.50 137 SER A O 1
ATOM 1099 N N . VAL A 1 138 ? -15.784 -1.059 2.311 1.00 90.06 138 VAL A N 1
ATOM 1100 C CA . VAL A 1 138 ? -14.491 -1.764 2.337 1.00 90.06 138 VAL A CA 1
ATOM 1101 C C . VAL A 1 138 ? -14.346 -2.685 1.125 1.00 90.06 138 VAL A C 1
ATOM 1103 O O . VAL A 1 138 ? -13.313 -2.690 0.456 1.00 90.06 138 VAL A O 1
ATOM 1106 N N . VAL A 1 139 ? -15.397 -3.425 0.773 1.00 94.00 139 VAL A N 1
ATOM 1107 C CA . VAL A 1 139 ? -15.395 -4.278 -0.424 1.00 94.00 139 VAL A CA 1
ATOM 1108 C C . VAL A 1 139 ? -15.221 -3.442 -1.697 1.00 94.00 139 VAL A C 1
ATOM 1110 O O . VAL A 1 139 ? -14.425 -3.796 -2.571 1.00 94.00 139 VAL A O 1
ATOM 1113 N N . SER A 1 140 ? -15.926 -2.312 -1.806 1.00 93.44 140 SER A N 1
ATOM 1114 C CA . SER A 1 140 ? -15.828 -1.427 -2.973 1.00 93.44 140 SER A CA 1
ATOM 1115 C C . SER A 1 140 ? -14.421 -0.841 -3.136 1.00 93.44 140 SER A C 1
ATOM 1117 O O . SER A 1 140 ? -13.839 -0.925 -4.221 1.00 93.44 140 SER A O 1
ATOM 1119 N N . THR A 1 141 ? -13.821 -0.349 -2.049 1.00 91.19 141 THR A N 1
ATOM 1120 C CA . THR A 1 141 ? -12.465 0.215 -2.055 1.00 91.19 141 THR A CA 1
ATOM 1121 C C . THR A 1 141 ? -11.423 -0.844 -2.408 1.00 91.19 141 THR A C 1
ATOM 1123 O O . THR A 1 141 ? -10.558 -0.590 -3.251 1.00 91.19 141 THR A O 1
ATOM 1126 N N . LEU A 1 142 ? -11.540 -2.065 -1.878 1.00 93.12 142 LEU A N 1
ATOM 1127 C CA . LEU A 1 142 ? -10.643 -3.175 -2.213 1.00 93.12 142 LEU A CA 1
ATOM 1128 C C . LEU A 1 142 ? -10.722 -3.564 -3.701 1.00 93.12 142 LEU A C 1
ATOM 1130 O O . LEU A 1 142 ? -9.692 -3.794 -4.351 1.00 93.12 142 LEU A O 1
ATOM 1134 N N . ASN A 1 143 ? -11.930 -3.596 -4.266 1.00 95.94 143 ASN A N 1
ATOM 1135 C CA . ASN A 1 143 ? -12.149 -3.871 -5.686 1.00 95.94 143 ASN A CA 1
ATOM 1136 C C . ASN A 1 143 ? -11.559 -2.768 -6.574 1.00 95.94 143 ASN A C 1
ATOM 1138 O O . ASN A 1 143 ? -10.865 -3.057 -7.556 1.00 95.94 143 ASN A O 1
ATOM 1142 N N . GLU A 1 144 ? -11.761 -1.501 -6.213 1.00 94.69 144 GLU A N 1
ATOM 1143 C CA . GLU A 1 144 ? -11.158 -0.377 -6.924 1.00 94.69 144 GLU A CA 1
ATOM 1144 C C . GLU A 1 144 ? -9.633 -0.406 -6.877 1.00 94.69 144 GLU A C 1
ATOM 1146 O O . GLU A 1 144 ? -8.976 -0.211 -7.904 1.00 94.69 144 GLU A O 1
ATOM 1151 N N . GLN A 1 145 ? -9.047 -0.658 -5.706 1.00 92.56 145 GLN A N 1
ATOM 1152 C CA . GLN A 1 145 ? -7.601 -0.771 -5.558 1.00 92.56 145 GLN A CA 1
ATOM 1153 C C . GLN A 1 145 ? -7.040 -1.911 -6.408 1.00 92.56 145 GLN A C 1
ATOM 1155 O O . GLN A 1 145 ? -6.019 -1.738 -7.079 1.00 92.56 145 GLN A O 1
ATOM 1160 N N . SER A 1 146 ? -7.720 -3.057 -6.428 1.00 94.81 146 SER A N 1
ATOM 1161 C CA . SER A 1 146 ? -7.344 -4.207 -7.254 1.00 94.81 146 SER A CA 1
ATOM 1162 C C . SER A 1 146 ? -7.392 -3.860 -8.743 1.00 94.81 146 SER A C 1
ATOM 1164 O O . SER A 1 146 ? -6.427 -4.110 -9.471 1.00 94.81 146 SER A O 1
ATOM 1166 N N . LYS A 1 147 ? -8.451 -3.174 -9.193 1.00 96.88 147 LYS A N 1
ATOM 1167 C CA . LYS A 1 147 ? -8.583 -2.685 -10.5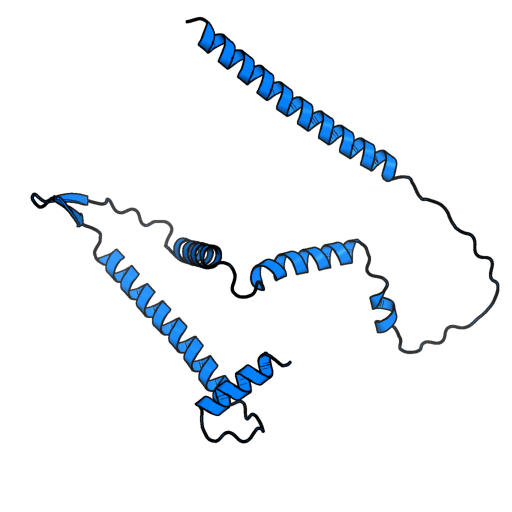73 1.00 96.88 147 LYS A CA 1
ATOM 1168 C C . LYS A 1 147 ? -7.496 -1.668 -10.930 1.00 96.88 147 LYS A C 1
ATOM 1170 O O . LYS A 1 147 ? -6.890 -1.772 -11.997 1.00 96.88 147 LYS A O 1
ATOM 1175 N N . LYS A 1 148 ? -7.189 -0.721 -10.035 1.00 94.81 148 LYS A N 1
ATOM 1176 C CA . LYS A 1 148 ? -6.105 0.265 -10.209 1.00 94.81 148 LYS A CA 1
ATOM 1177 C C . LYS A 1 148 ? -4.749 -0.434 -10.354 1.00 94.81 148 LYS A C 1
ATOM 1179 O O . LYS A 1 148 ? -4.035 -0.181 -11.324 1.00 94.81 148 LYS A O 1
ATOM 1184 N N . LYS A 1 149 ? -4.415 -1.366 -9.451 1.00 93.62 149 LYS A N 1
ATOM 1185 C CA . LYS A 1 149 ? -3.172 -2.163 -9.504 1.00 93.62 149 LYS A CA 1
ATOM 1186 C C . LYS A 1 149 ? -3.073 -2.963 -10.807 1.00 93.62 149 LYS A C 1
ATOM 1188 O O . LYS A 1 149 ? -2.018 -2.965 -11.445 1.00 93.62 149 LYS A O 1
ATOM 1193 N N . TYR A 1 150 ? -4.174 -3.577 -11.238 1.00 96.56 150 TYR A N 1
ATOM 1194 C CA . TYR A 1 150 ? -4.244 -4.299 -12.506 1.00 96.56 150 TYR A CA 1
ATOM 1195 C C . TYR A 1 150 ? -3.985 -3.388 -13.710 1.00 96.56 150 TYR A C 1
ATOM 1197 O O . TYR A 1 150 ? -3.130 -3.704 -14.534 1.00 96.56 150 TYR A O 1
ATOM 1205 N N . MET A 1 151 ? -4.652 -2.234 -13.799 1.00 96.31 151 MET A N 1
ATOM 1206 C CA . MET A 1 151 ? -4.482 -1.301 -14.919 1.00 96.31 151 MET A CA 1
ATOM 1207 C C . MET A 1 151 ? -3.059 -0.745 -14.996 1.00 96.31 151 MET A C 1
ATOM 1209 O O . MET A 1 151 ? -2.463 -0.730 -16.071 1.00 96.31 151 MET A O 1
ATOM 1213 N N . VAL A 1 152 ? -2.467 -0.366 -13.859 1.00 94.88 152 VAL A N 1
ATOM 1214 C CA . VAL A 1 152 ? -1.061 0.068 -13.800 1.00 94.88 152 VAL A CA 1
ATOM 1215 C C . VAL A 1 152 ? -0.135 -1.038 -14.307 1.00 94.88 152 VAL A C 1
ATOM 1217 O O . VAL A 1 152 ? 0.765 -0.783 -15.113 1.00 94.88 152 VAL A O 1
ATOM 1220 N N . ARG A 1 153 ? -0.365 -2.287 -13.881 1.00 91.94 153 ARG A N 1
ATOM 1221 C CA . ARG A 1 153 ? 0.423 -3.432 -14.344 1.00 91.94 153 ARG A CA 1
ATOM 1222 C C . ARG A 1 153 ? 0.229 -3.689 -15.837 1.00 91.94 153 ARG A C 1
ATOM 1224 O O . ARG A 1 153 ? 1.226 -3.900 -16.523 1.00 91.94 153 ARG A O 1
ATOM 1231 N N . LYS A 1 154 ? -1.006 -3.631 -16.337 1.00 94.25 154 LYS A N 1
ATOM 1232 C CA . LYS A 1 154 ? -1.345 -3.793 -17.755 1.00 94.25 154 LYS A CA 1
ATOM 1233 C C . LYS A 1 154 ? -0.628 -2.748 -18.607 1.00 94.25 154 LYS A C 1
ATOM 1235 O O . LYS A 1 154 ? 0.136 -3.116 -19.488 1.00 94.25 154 LYS A O 1
ATOM 1240 N N . HIS A 1 155 ? -0.738 -1.467 -18.257 1.00 92.69 155 HIS A N 1
ATOM 1241 C CA . HIS A 1 155 ? -0.029 -0.396 -18.960 1.00 92.69 155 HIS A CA 1
ATOM 1242 C C . HIS A 1 155 ? 1.493 -0.571 -18.932 1.00 92.69 155 HIS A C 1
ATOM 1244 O O . HIS A 1 155 ? 2.161 -0.291 -19.926 1.00 92.69 155 HIS A O 1
ATOM 1250 N N . LYS A 1 156 ? 2.063 -1.048 -17.817 1.00 89.12 156 LYS A N 1
ATOM 1251 C CA . LYS A 1 156 ? 3.500 -1.347 -17.739 1.00 89.12 156 LYS A CA 1
ATOM 1252 C C . LYS A 1 156 ? 3.889 -2.486 -18.685 1.00 89.12 156 LYS A C 1
ATOM 1254 O O . LYS A 1 156 ? 4.906 -2.371 -19.363 1.00 89.12 156 LYS A O 1
ATOM 1259 N N . LEU A 1 157 ? 3.088 -3.549 -18.748 1.00 85.75 157 LEU A N 1
ATOM 1260 C CA . LEU A 1 157 ? 3.308 -4.666 -19.668 1.00 85.75 157 LEU A CA 1
ATOM 1261 C C . LEU A 1 157 ? 3.171 -4.229 -21.130 1.00 85.75 157 LEU A C 1
ATOM 1263 O O . LEU A 1 157 ? 4.023 -4.577 -21.938 1.00 85.75 157 LEU A O 1
ATOM 1267 N N . ASP A 1 158 ? 2.171 -3.413 -21.456 1.00 86.38 158 ASP A N 1
ATOM 1268 C CA . ASP A 1 158 ? 1.971 -2.895 -22.811 1.00 86.38 158 ASP A CA 1
ATOM 1269 C C . ASP A 1 158 ? 3.148 -2.016 -23.251 1.00 86.38 158 ASP A C 1
ATOM 1271 O O . ASP A 1 158 ? 3.635 -2.144 -24.372 1.00 86.38 158 ASP A O 1
ATOM 1275 N N . LYS A 1 159 ? 3.667 -1.166 -22.353 1.00 84.38 159 LYS A N 1
ATOM 1276 C CA . LYS A 1 159 ? 4.884 -0.381 -22.610 1.00 84.38 159 LYS A CA 1
ATOM 1277 C C . LYS A 1 159 ? 6.096 -1.284 -22.839 1.00 84.38 159 LYS A C 1
ATOM 1279 O O . LYS A 1 159 ? 6.806 -1.088 -23.814 1.00 84.38 159 LYS A O 1
ATOM 1284 N N . GLN A 1 160 ? 6.308 -2.294 -21.993 1.00 76.81 160 GLN A N 1
ATOM 1285 C CA . GLN A 1 160 ? 7.415 -3.249 -22.148 1.00 76.81 160 GLN A CA 1
ATOM 1286 C C . GLN A 1 160 ? 7.316 -4.062 -23.445 1.00 76.81 160 GLN A C 1
ATOM 1288 O O . GLN A 1 160 ? 8.330 -4.335 -24.080 1.00 76.81 160 GLN A O 1
ATOM 1293 N N . ASN A 1 161 ? 6.104 -4.416 -23.868 1.00 73.38 161 ASN A N 1
ATOM 1294 C CA . ASN A 1 161 ? 5.885 -5.137 -25.117 1.00 73.38 161 ASN A CA 1
ATOM 1295 C C . ASN A 1 161 ? 6.149 -4.257 -26.349 1.00 73.38 161 ASN A C 1
ATOM 1297 O O . ASN A 1 161 ? 6.594 -4.789 -27.363 1.00 73.38 161 ASN A O 1
ATOM 1301 N N . LYS A 1 162 ? 5.921 -2.940 -26.262 1.00 71.94 162 LYS A N 1
ATOM 1302 C CA . LYS A 1 162 ? 6.174 -1.974 -27.348 1.00 71.94 162 LYS A CA 1
ATOM 1303 C C . LYS A 1 162 ? 7.641 -1.572 -27.506 1.00 71.94 162 LYS A C 1
ATOM 1305 O O . LYS A 1 162 ? 8.009 -1.095 -28.571 1.00 71.94 162 LYS A O 1
ATOM 1310 N N . VAL A 1 163 ? 8.475 -1.751 -26.481 1.00 67.75 163 VAL A N 1
ATOM 1311 C CA . VAL A 1 163 ? 9.925 -1.555 -26.621 1.00 67.75 163 VAL A CA 1
ATOM 1312 C C . VAL A 1 163 ? 10.448 -2.668 -27.529 1.00 67.75 163 VAL A C 1
ATOM 1314 O O . VAL A 1 163 ? 10.481 -3.835 -27.129 1.00 67.75 163 VAL A O 1
ATOM 1317 N N . ASN A 1 164 ? 10.781 -2.332 -28.775 1.00 59.66 164 ASN A N 1
ATOM 1318 C CA . ASN A 1 164 ? 11.534 -3.222 -29.650 1.00 59.66 164 ASN A CA 1
ATOM 1319 C C . ASN A 1 164 ? 12.951 -3.293 -29.101 1.00 59.66 164 ASN A C 1
ATOM 1321 O O . ASN A 1 164 ? 13.698 -2.321 -29.117 1.00 59.66 164 ASN A O 1
ATOM 1325 N N . ILE A 1 165 ? 13.262 -4.439 -28.516 1.00 62.59 165 ILE A N 1
ATOM 1326 C CA . ILE A 1 165 ? 14.633 -4.829 -28.251 1.00 62.59 165 ILE A CA 1
ATOM 1327 C C . ILE A 1 165 ? 15.098 -5.375 -29.607 1.00 62.59 165 ILE A C 1
ATOM 1329 O O . ILE A 1 165 ? 14.457 -6.290 -30.109 1.00 62.59 165 ILE A O 1
ATOM 1333 N N . ASP A 1 166 ? 16.141 -4.811 -30.217 1.00 60.53 166 ASP A N 1
ATOM 1334 C CA . ASP A 1 166 ? 16.703 -5.285 -31.508 1.00 60.53 166 ASP A CA 1
ATOM 1335 C C . ASP A 1 166 ? 17.225 -6.734 -31.458 1.00 60.53 166 ASP A C 1
ATOM 1337 O O . ASP A 1 166 ? 17.652 -7.317 -32.449 1.00 60.53 166 ASP A O 1
ATOM 1341 N N . ASP A 1 167 ? 17.177 -7.326 -30.274 1.00 60.41 167 ASP A N 1
ATOM 1342 C CA . ASP A 1 167 ? 17.591 -8.674 -29.967 1.00 60.41 167 ASP A CA 1
ATOM 1343 C C . ASP A 1 167 ? 16.480 -9.642 -30.398 1.00 60.41 167 ASP A C 1
ATOM 1345 O O . ASP A 1 167 ? 15.419 -9.706 -29.774 1.00 60.41 167 ASP A O 1
ATOM 1349 N N . GLY A 1 168 ? 16.685 -10.343 -31.515 1.00 62.97 168 GLY A N 1
ATOM 1350 C CA . GLY A 1 168 ? 15.699 -11.229 -32.136 1.00 62.97 168 GLY A CA 1
ATOM 1351 C C . GLY A 1 168 ? 15.058 -12.198 -31.137 1.00 62.97 168 GLY A C 1
ATOM 1352 O O . GLY A 1 168 ? 15.650 -13.198 -30.736 1.00 62.97 168 GLY A O 1
ATOM 1353 N N . PHE A 1 169 ? 13.815 -11.923 -30.735 1.00 73.12 169 PHE A N 1
ATOM 1354 C CA . PHE A 1 169 ? 13.075 -12.761 -29.793 1.00 73.12 169 PHE A CA 1
ATOM 1355 C C . PHE A 1 169 ? 12.073 -13.668 -30.515 1.00 73.12 169 PHE A C 1
ATOM 1357 O O . PHE A 1 169 ? 11.210 -13.218 -31.261 1.00 73.12 169 PHE A O 1
ATOM 1364 N N . ILE A 1 170 ? 12.141 -14.967 -30.217 1.00 77.31 170 ILE A N 1
ATOM 1365 C CA . ILE A 1 170 ? 11.238 -15.991 -30.771 1.00 77.31 170 ILE A CA 1
ATOM 1366 C C . ILE A 1 170 ? 9.845 -15.924 -30.113 1.00 77.31 170 ILE A C 1
ATOM 1368 O O . ILE A 1 170 ? 8.833 -16.212 -30.743 1.00 77.31 170 ILE A O 1
ATOM 1372 N N . ASN A 1 171 ? 9.765 -15.549 -28.827 1.00 82.12 171 ASN A N 1
ATOM 1373 C CA . ASN A 1 171 ? 8.498 -15.442 -28.097 1.00 82.12 171 ASN A CA 1
ATOM 1374 C C . ASN A 1 171 ? 8.522 -14.353 -27.001 1.00 82.12 171 ASN A C 1
ATOM 1376 O O . ASN A 1 171 ? 9.577 -13.874 -26.580 1.00 82.12 171 ASN A O 1
ATOM 1380 N N . ASN A 1 172 ? 7.339 -14.002 -26.478 1.00 81.06 172 ASN A N 1
ATOM 1381 C CA . ASN A 1 172 ? 7.179 -12.983 -25.427 1.00 81.06 172 ASN A CA 1
ATOM 1382 C C . ASN A 1 172 ? 7.858 -13.340 -24.091 1.00 81.06 172 ASN A C 1
ATOM 1384 O O . ASN A 1 172 ? 8.178 -12.443 -23.310 1.00 81.06 172 ASN A O 1
ATOM 1388 N N . LYS A 1 173 ? 8.066 -14.629 -23.793 1.00 85.44 173 LYS A N 1
ATOM 1389 C CA . LYS A 1 173 ? 8.787 -15.053 -22.583 1.00 85.44 173 LYS A CA 1
ATOM 1390 C C . LYS A 1 173 ? 10.285 -14.773 -22.732 1.00 85.44 173 LYS A C 1
ATOM 1392 O O . LYS A 1 173 ? 10.874 -14.217 -21.812 1.00 85.44 173 LYS A O 1
ATOM 1397 N N . ASN A 1 174 ? 10.850 -15.059 -23.904 1.00 83.62 174 ASN A N 1
ATOM 1398 C CA . ASN A 1 174 ? 12.243 -14.799 -24.245 1.00 83.62 174 ASN A CA 1
ATOM 1399 C C . ASN A 1 174 ? 12.525 -13.292 -24.254 1.00 83.62 174 ASN A C 1
ATOM 1401 O O . ASN A 1 174 ? 13.474 -12.834 -23.632 1.00 83.62 174 ASN A O 1
ATOM 1405 N N . LYS A 1 175 ? 11.599 -12.492 -24.802 1.00 83.12 175 LYS A N 1
ATOM 1406 C CA . LYS A 1 175 ? 11.664 -11.023 -24.722 1.00 83.12 175 LYS A CA 1
ATOM 1407 C C . LYS A 1 175 ? 11.777 -10.511 -23.277 1.00 83.12 175 LYS A C 1
ATOM 1409 O O . LYS A 1 175 ? 12.573 -9.621 -22.990 1.00 83.12 175 LYS A O 1
ATOM 1414 N N . ARG A 1 176 ? 10.989 -11.067 -22.346 1.00 83.19 176 ARG A N 1
ATOM 1415 C CA . ARG A 1 176 ? 11.044 -10.697 -20.916 1.00 83.19 176 ARG A CA 1
ATOM 1416 C C . ARG A 1 176 ? 12.316 -11.183 -20.227 1.00 83.19 176 ARG A C 1
ATOM 1418 O O . ARG A 1 176 ? 12.779 -10.514 -19.308 1.00 83.19 176 ARG A O 1
ATOM 1425 N N . PHE A 1 177 ? 12.844 -12.327 -20.647 1.00 85.12 177 PHE A N 1
ATOM 1426 C CA . PHE A 1 177 ? 14.097 -12.870 -20.143 1.00 85.12 177 PHE A CA 1
ATOM 1427 C C . PHE A 1 177 ? 15.282 -11.992 -20.560 1.00 85.12 177 PHE A C 1
ATOM 1429 O O . PHE A 1 177 ? 15.987 -11.500 -19.684 1.00 85.12 177 PHE A O 1
ATOM 1436 N N . ASN A 1 178 ? 15.412 -11.655 -21.845 1.00 82.00 178 ASN A N 1
ATOM 1437 C CA . ASN A 1 178 ? 16.464 -10.751 -22.329 1.00 82.00 178 ASN A CA 1
ATOM 1438 C C . ASN A 1 178 ? 16.340 -9.357 -21.697 1.00 82.00 178 ASN A C 1
ATOM 1440 O O . ASN A 1 178 ? 17.330 -8.770 -21.275 1.00 82.00 178 ASN A O 1
ATOM 1444 N N . ALA A 1 179 ? 15.113 -8.850 -21.516 1.00 82.44 179 ALA A N 1
ATOM 1445 C CA . ALA A 1 179 ? 14.890 -7.605 -20.781 1.00 82.44 179 ALA A CA 1
ATOM 1446 C C . ALA A 1 179 ? 15.345 -7.678 -19.311 1.00 82.44 179 ALA A C 1
ATOM 1448 O O . ALA A 1 179 ? 15.738 -6.659 -18.747 1.00 82.44 179 ALA A O 1
ATOM 1449 N N . ARG A 1 180 ? 15.271 -8.854 -18.672 1.00 84.69 180 ARG A N 1
ATOM 1450 C CA . ARG A 1 180 ? 15.791 -9.066 -17.316 1.00 84.69 180 ARG A CA 1
ATOM 1451 C C . ARG A 1 180 ? 17.317 -9.102 -17.316 1.00 84.69 180 ARG A C 1
ATOM 1453 O O . ARG A 1 180 ? 17.898 -8.381 -16.515 1.00 84.69 180 ARG A O 1
ATOM 1460 N N . LEU A 1 181 ? 17.935 -9.849 -18.234 1.00 83.12 181 LEU A N 1
ATOM 1461 C CA . LEU A 1 181 ? 19.394 -9.889 -18.388 1.00 83.12 181 LEU A CA 1
ATOM 1462 C C . LEU A 1 181 ? 19.959 -8.480 -18.613 1.00 83.12 181 LEU A C 1
ATOM 1464 O O . LEU A 1 181 ? 20.854 -8.055 -17.894 1.00 83.12 181 LEU A O 1
ATOM 1468 N N . ASN A 1 182 ? 19.354 -7.696 -19.506 1.00 80.88 182 ASN A N 1
ATOM 1469 C CA . ASN A 1 182 ? 19.769 -6.314 -19.763 1.00 80.88 182 ASN A CA 1
ATOM 1470 C C . ASN A 1 182 ? 19.681 -5.388 -18.538 1.00 80.88 182 ASN A C 1
ATOM 1472 O O . ASN A 1 182 ? 20.331 -4.351 -18.535 1.00 80.88 182 ASN A O 1
ATOM 1476 N N . ASN A 1 183 ? 18.859 -5.704 -17.532 1.00 80.50 183 ASN A N 1
ATOM 1477 C CA . ASN A 1 183 ? 18.809 -4.937 -16.282 1.00 80.50 183 ASN A CA 1
ATOM 1478 C C . ASN A 1 183 ? 19.824 -5.431 -15.241 1.00 80.50 183 ASN A C 1
ATOM 1480 O O . ASN A 1 183 ? 20.146 -4.673 -14.337 1.00 80.50 183 ASN A O 1
ATOM 1484 N N . GLU A 1 184 ? 20.260 -6.691 -15.322 1.00 80.06 184 GLU A N 1
ATOM 1485 C CA . GLU A 1 184 ? 21.252 -7.281 -14.410 1.00 80.06 184 GLU A CA 1
ATOM 1486 C C . GLU A 1 184 ? 22.693 -7.008 -14.882 1.00 80.06 184 GLU A C 1
ATOM 1488 O O . GLU A 1 184 ? 23.581 -6.859 -14.050 1.00 80.06 184 GLU A O 1
ATOM 1493 N N . PHE A 1 185 ? 22.916 -6.900 -16.197 1.00 74.81 185 PHE A N 1
ATOM 1494 C CA . PHE A 1 185 ? 24.232 -6.670 -16.813 1.00 74.81 185 PHE A CA 1
ATOM 1495 C C . PHE A 1 185 ? 24.472 -5.222 -17.291 1.00 74.81 185 PHE A C 1
ATOM 1497 O O . PHE A 1 185 ? 25.452 -4.969 -17.991 1.00 74.81 185 PHE A O 1
ATOM 1504 N N . LYS A 1 186 ? 23.587 -4.280 -16.941 1.00 56.19 186 LYS A N 1
ATOM 1505 C CA . LYS A 1 186 ? 23.798 -2.829 -17.102 1.00 56.19 186 LYS A CA 1
ATOM 1506 C C . LYS A 1 186 ? 24.357 -2.220 -15.827 1.00 56.19 186 LYS A C 1
ATOM 1508 O O . LYS A 1 186 ? 25.173 -1.285 -15.960 1.00 56.19 186 LYS A O 1
#